Protein AF-A0A820HA96-F1 (afdb_monomer)

Secondary structure (DSSP, 8-state):
---TTEEEE-S-S--SHHHHHHHHHHHH---GGGEEEEEEEEEEETTEEEEEEEEEES-HHHHHHHHHHS-GGGB-SSS--S-TTTHHHHHHTTTEEEEEEETT--HHHHHHHH-TTTEEEEEETTTTGGG----EEEEEEEE-TT--HHHHHHHHHHTTPPPPSEEEEEE-TTSS-EEEEEEESSHHHHHHHHHHHHHHHSS-EEEEEEEETTEEEEEEEE-EEEE---TTHHHHHHHHTEEEEEEEESSHHHHHHT---S-TT---S------S-GGG-EEEE-EEEEES-GGG-TTHHHHHHHHHHHHT-EEEEEEETTTEEEEEEESS-HHHHHHHHHHHHHHTS-------SHHHHHHHHH-

Organism: NCBI:txid433720

Foldseek 3Di:
DDPQQKFKFFPDPDDDPVSVQVCLCVQQVDHPVQWPDKDWDWDDDPNDTTIIMMTGGPDPVSSVSRVLRHQPNGTDPPDNPDDPDDVVQVQQQLQKKKKWAFPVQDPVNVCVVLDVQWFSDKDFPVPVCPVPPPFFKKKKPFAALPDDPVNLQVLQVVVVADDFPDKDKAADPQNQGIMMITTHPDNVSSVRSLVSCCVPFQVDWDWTWDQDPVGIDIDIDGMDMDGPCPVVCVVCVLVSRIGIMITGTPDSVSSVVVDPDPPPPDPDDDDDDPPDDCPSMDMKGKRKDKDQACVVPPCLVVLLVVLCVVLVWDWDWDDDPPNMIMIMTMPDRSVSNSVSRVSSCVVRPPPPDPQPDPVSVVVVVVD

Radius of gyration: 30.95 Å; Cα contacts (8 Å, |Δi|>4): 574; chains: 1; bounding box: 70×62×84 Å

Mean predicted aligned error: 21.04 Å

pLDDT: mean 70.07, std 16.84, range [30.27, 94.5]

Nearest PDB structures (foldseek):
  3ab2-assembly1_D  TM=3.524E-01  e=2.738E-03  Corynebacterium glutamicum
  6z1p-assembly1_BQ  TM=2.225E-01  e=7.747E-03  Tetrahymena thermophila SB210
  2cpx-assembly1_A  TM=5.697E-01  e=1.326E+00  Homo sapiens
  3tyt-assembly1_A  TM=2.919E-01  e=1.755E-01  Mus musculus
  2wvd-assembly2_B  TM=3.926E-01  e=3.753E+00  Helicobacter pylori 26695

Structure (mmCIF, N/CA/C/O backbone):
data_AF-A0A820HA96-F1
#
_entry.id   AF-A0A820HA96-F1
#
loop_
_atom_site.group_PDB
_atom_site.id
_atom_site.type_symbol
_atom_site.label_atom_id
_atom_site.label_alt_id
_atom_site.label_comp_id
_atom_site.label_asym_id
_atom_site.label_entity_id
_atom_site.label_seq_id
_atom_site.pdbx_PDB_ins_code
_atom_site.Cartn_x
_atom_site.Cartn_y
_atom_site.Cartn_z
_atom_site.occupancy
_atom_site.B_iso_or_equiv
_atom_site.auth_seq_id
_atom_site.auth_comp_id
_atom_site.auth_asym_id
_atom_site.auth_atom_id
_atom_site.pdbx_PDB_model_num
ATOM 1 N N . MET A 1 1 ? 2.996 -15.130 39.642 1.00 30.27 1 MET A N 1
ATOM 2 C CA . MET A 1 1 ? 1.907 -14.212 40.040 1.00 30.27 1 MET A CA 1
ATOM 3 C C . MET A 1 1 ? 2.047 -12.918 39.239 1.00 30.27 1 MET A C 1
ATOM 5 O O . MET A 1 1 ? 3.104 -12.315 39.295 1.00 30.27 1 MET A O 1
ATOM 9 N N . SER A 1 2 ? 1.009 -12.590 38.458 1.00 38.41 2 SER A N 1
ATOM 10 C CA . SER A 1 2 ? 0.638 -11.295 37.841 1.00 38.41 2 SER A CA 1
ATOM 11 C C . SER A 1 2 ? 1.706 -10.401 37.165 1.00 38.41 2 SER A C 1
ATOM 13 O O . SER A 1 2 ? 2.030 -9.334 37.681 1.00 38.41 2 SER A O 1
ATOM 15 N N . ASP A 1 3 ? 2.120 -10.733 35.937 1.00 51.38 3 ASP A N 1
ATOM 16 C CA . ASP A 1 3 ? 2.646 -9.743 34.963 1.00 51.38 3 ASP A CA 1
ATOM 17 C C . ASP A 1 3 ? 1.516 -9.001 34.206 1.00 51.38 3 ASP A C 1
ATOM 19 O O . ASP A 1 3 ? 1.760 -8.232 33.279 1.00 51.38 3 ASP A O 1
ATOM 23 N N . THR A 1 4 ? 0.254 -9.223 34.583 1.00 61.91 4 THR A N 1
ATOM 24 C CA . THR A 1 4 ? -0.932 -8.797 33.823 1.00 61.91 4 THR A CA 1
ATOM 25 C C . THR A 1 4 ? -1.208 -7.291 33.854 1.00 61.91 4 THR A C 1
ATOM 27 O O . THR A 1 4 ? -1.897 -6.803 32.967 1.00 61.91 4 THR A O 1
ATOM 30 N N . LEU A 1 5 ? -0.646 -6.540 34.812 1.00 80.62 5 LEU A N 1
ATOM 31 C CA . LEU A 1 5 ? -0.864 -5.088 34.968 1.00 80.62 5 LEU A CA 1
ATOM 32 C C . LEU A 1 5 ? 0.377 -4.245 34.640 1.00 80.62 5 LEU A C 1
ATOM 34 O O . LEU A 1 5 ? 0.552 -3.149 35.178 1.00 80.62 5 LEU A O 1
ATOM 38 N N . LYS A 1 6 ? 1.276 -4.770 33.802 1.00 84.31 6 LYS A N 1
ATOM 39 C CA . LYS A 1 6 ? 2.519 -4.098 33.415 1.00 84.31 6 LYS A CA 1
ATOM 40 C C . LYS A 1 6 ? 2.403 -3.478 32.023 1.00 84.31 6 LYS A C 1
ATOM 42 O O . LYS A 1 6 ? 2.137 -4.169 31.041 1.00 84.31 6 LYS A O 1
ATOM 47 N N . LEU A 1 7 ? 2.671 -2.179 31.929 1.00 83.75 7 LEU A N 1
ATOM 48 C CA . LEU A 1 7 ? 2.732 -1.425 30.681 1.00 83.75 7 LEU A CA 1
ATOM 49 C C . LEU A 1 7 ? 4.176 -1.049 30.370 1.00 83.75 7 LEU A C 1
ATOM 51 O O . LEU A 1 7 ? 4.849 -0.415 31.180 1.00 83.75 7 LEU A O 1
ATOM 55 N N . HIS A 1 8 ? 4.641 -1.421 29.183 1.00 84.19 8 HIS A N 1
ATOM 56 C CA . HIS A 1 8 ? 5.941 -1.012 28.667 1.00 84.19 8 HIS A CA 1
ATOM 57 C C . HIS A 1 8 ? 5.776 0.154 27.695 1.00 84.19 8 HIS A C 1
ATOM 59 O O . HIS A 1 8 ? 4.995 0.071 26.746 1.00 84.19 8 HIS A O 1
ATOM 65 N N . LEU A 1 9 ? 6.533 1.218 27.943 1.00 83.00 9 LEU A N 1
ATOM 66 C CA . LEU A 1 9 ? 6.474 2.494 27.256 1.00 83.00 9 LEU A CA 1
ATOM 67 C C . LEU A 1 9 ? 7.726 2.753 26.419 1.00 83.00 9 LEU A C 1
ATOM 69 O O . LEU A 1 9 ? 8.840 2.523 26.886 1.00 83.00 9 LEU A O 1
ATOM 73 N N . GLN A 1 10 ? 7.551 3.297 25.219 1.00 81.38 10 GLN A N 1
ATOM 74 C CA . GLN A 1 10 ? 8.627 3.721 24.318 1.00 81.38 10 GLN A CA 1
ATOM 75 C C . GLN A 1 10 ? 8.39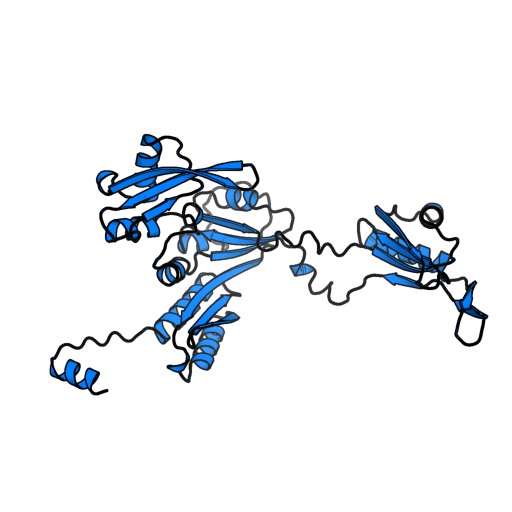6 5.136 23.786 1.00 81.38 10 GLN A C 1
ATOM 77 O O . GLN A 1 10 ? 7.287 5.665 23.857 1.00 81.38 10 GLN A O 1
ATOM 82 N N . ASN A 1 11 ? 9.446 5.745 23.227 1.00 73.69 11 ASN A N 1
ATOM 83 C CA . ASN A 1 11 ? 9.398 7.087 22.627 1.00 73.69 11 ASN A CA 1
ATOM 84 C C . ASN A 1 11 ? 8.804 8.153 23.565 1.00 73.69 11 ASN A C 1
ATOM 86 O O . ASN A 1 11 ? 8.157 9.090 23.110 1.00 73.69 11 ASN A O 1
ATOM 90 N N . ILE A 1 12 ? 8.950 7.980 24.879 1.00 78.44 12 ILE A N 1
ATOM 91 C CA . ILE A 1 12 ? 8.434 8.933 25.860 1.00 78.44 12 ILE A CA 1
ATOM 92 C C . ILE A 1 12 ? 9.289 10.209 25.825 1.00 78.44 12 ILE A C 1
ATOM 94 O O . ILE A 1 12 ? 10.516 10.107 25.798 1.00 78.44 12 ILE A O 1
ATOM 98 N N . PRO A 1 13 ? 8.681 11.410 25.836 1.00 70.50 13 PRO A N 1
ATOM 99 C CA . PRO A 1 13 ? 9.422 12.674 25.768 1.00 70.50 13 PRO A CA 1
ATOM 100 C C . PRO A 1 13 ? 10.134 13.020 27.087 1.00 70.50 13 PRO A C 1
ATOM 102 O O . PRO A 1 13 ? 10.840 14.020 27.175 1.00 70.50 13 PRO A O 1
ATOM 105 N N . CYS A 1 14 ? 9.951 12.197 28.120 1.00 77.56 14 CYS A N 1
ATOM 106 C CA . CYS A 1 14 ? 10.376 12.465 29.484 1.00 77.56 14 CYS A CA 1
ATOM 107 C C . CYS A 1 14 ? 11.664 11.713 29.817 1.00 77.56 14 CYS A C 1
ATOM 109 O O . CYS A 1 14 ? 11.758 10.498 29.626 1.00 77.56 14 CYS A O 1
ATOM 111 N N . GLN A 1 15 ? 12.641 12.423 30.384 1.00 73.94 15 GLN A N 1
ATOM 112 C CA . GLN A 1 15 ? 13.891 11.814 30.844 1.00 73.94 15 GLN A CA 1
ATOM 113 C C . GLN A 1 15 ? 13.980 11.684 32.366 1.00 73.94 15 GLN A C 1
ATOM 115 O O . GLN A 1 15 ? 14.773 10.867 32.851 1.00 73.94 15 GLN A O 1
ATOM 120 N N . THR A 1 16 ? 13.176 12.444 33.111 1.00 82.25 16 THR A N 1
ATOM 121 C CA . THR A 1 16 ? 13.143 12.407 34.575 1.00 82.25 16 THR A CA 1
ATOM 122 C C . THR A 1 16 ? 11.844 11.797 35.096 1.00 82.25 16 THR A C 1
ATOM 124 O O . THR A 1 16 ? 10.862 11.635 34.369 1.00 82.25 16 THR A O 1
ATOM 127 N N . MET A 1 17 ? 11.841 11.432 36.379 1.00 82.56 17 MET A N 1
ATOM 128 C CA . MET A 1 17 ? 10.662 10.856 37.025 1.00 82.56 17 MET A CA 1
ATOM 129 C C . MET A 1 17 ? 9.535 11.878 37.214 1.00 82.56 17 MET A C 1
ATOM 131 O O . MET A 1 17 ? 8.369 11.507 37.144 1.00 82.56 17 MET A O 1
ATOM 135 N N . ASN A 1 18 ? 9.868 13.151 37.444 1.00 83.44 18 ASN A N 1
ATOM 136 C CA . ASN A 1 18 ? 8.867 14.205 37.614 1.00 83.44 18 ASN A CA 1
ATOM 137 C C . ASN A 1 18 ? 8.166 14.503 36.285 1.00 83.44 18 ASN A C 1
ATOM 139 O O . ASN A 1 18 ? 6.942 14.494 36.235 1.00 83.44 18 ASN A O 1
ATOM 143 N N . ASP A 1 19 ? 8.919 14.588 35.188 1.00 83.25 19 ASP A N 1
ATOM 144 C CA . ASP A 1 19 ? 8.328 14.766 33.856 1.00 83.25 19 ASP A CA 1
ATOM 145 C C . ASP A 1 19 ? 7.451 13.567 33.463 1.00 83.25 19 ASP A C 1
ATOM 147 O O . ASP A 1 19 ? 6.432 13.718 32.793 1.00 83.25 19 ASP A O 1
ATOM 151 N N . LEU A 1 20 ? 7.831 12.350 33.878 1.00 84.69 20 LEU A N 1
ATOM 152 C CA . LEU A 1 20 ? 7.026 11.152 33.640 1.00 84.69 20 LEU A CA 1
ATOM 153 C C . LEU A 1 20 ? 5.702 11.194 34.419 1.00 84.69 20 LEU A C 1
ATOM 155 O O . LEU A 1 20 ? 4.687 10.766 33.878 1.00 84.69 20 LEU A O 1
ATOM 159 N N . LYS A 1 21 ? 5.688 11.725 35.649 1.00 87.00 21 LYS A N 1
ATOM 160 C CA . LYS A 1 21 ? 4.459 11.911 36.443 1.00 87.00 21 LYS A CA 1
ATOM 161 C C . LYS A 1 21 ? 3.467 12.814 35.732 1.00 87.00 21 LYS A C 1
ATOM 163 O O . LYS A 1 21 ? 2.325 12.412 35.507 1.00 87.00 21 LYS A O 1
ATOM 168 N N . ASP A 1 22 ? 3.930 13.997 35.351 1.00 82.25 22 ASP A N 1
ATOM 169 C CA . ASP A 1 22 ? 3.092 15.008 34.711 1.00 82.25 22 ASP A CA 1
ATOM 170 C C . ASP A 1 22 ? 2.594 14.513 33.354 1.00 82.25 22 ASP A C 1
ATOM 172 O O . ASP A 1 22 ? 1.423 14.675 33.006 1.00 82.25 22 ASP A O 1
ATOM 176 N N . TRP A 1 23 ? 3.457 13.817 32.614 1.00 85.00 23 TRP A N 1
ATOM 177 C CA . TRP A 1 23 ? 3.099 13.222 31.335 1.00 85.00 23 TRP A CA 1
ATOM 178 C C . TRP A 1 23 ? 2.086 12.081 31.463 1.00 85.00 23 TRP A C 1
ATOM 180 O O . TRP A 1 23 ? 1.146 12.033 30.674 1.00 85.00 23 TRP A O 1
ATOM 190 N N . ILE A 1 24 ? 2.212 11.188 32.454 1.00 85.50 24 ILE A N 1
ATOM 191 C CA . ILE A 1 24 ? 1.205 10.140 32.703 1.00 85.50 24 ILE A CA 1
ATOM 192 C C . ILE A 1 24 ? -0.138 10.765 33.058 1.00 85.50 24 ILE A C 1
ATOM 194 O O . ILE A 1 24 ? -1.158 10.362 32.499 1.00 85.50 24 ILE A O 1
ATOM 198 N N . ASN A 1 25 ? -0.149 11.759 33.948 1.00 83.50 25 ASN A N 1
ATOM 199 C CA . ASN A 1 25 ? -1.385 12.437 34.319 1.00 83.50 25 ASN A CA 1
ATOM 200 C C . ASN A 1 25 ? -2.033 13.074 33.077 1.00 83.50 25 ASN A C 1
ATOM 202 O O . ASN A 1 25 ? -3.189 12.795 32.767 1.00 83.50 25 ASN A O 1
ATOM 206 N N . LYS A 1 26 ? -1.251 13.805 32.276 1.00 79.94 26 LYS A N 1
ATOM 207 C CA . LYS A 1 26 ? -1.740 14.473 31.064 1.00 79.94 26 LYS A CA 1
ATOM 208 C C . LYS A 1 26 ? -2.212 13.505 29.971 1.00 79.94 26 LYS A C 1
ATOM 210 O O . LYS A 1 26 ? -3.248 13.745 29.361 1.00 79.94 26 LYS A O 1
ATOM 215 N N . MET A 1 27 ? -1.463 12.434 29.704 1.00 73.75 27 MET A N 1
ATOM 216 C CA . MET A 1 27 ? -1.717 11.540 28.563 1.00 73.75 27 MET A CA 1
ATOM 217 C C . MET A 1 27 ? -2.650 10.374 28.893 1.00 73.75 27 MET A C 1
ATOM 219 O O . MET A 1 27 ? -3.367 9.895 28.020 1.00 73.75 27 MET A O 1
ATOM 223 N N . MET A 1 28 ? -2.638 9.892 30.136 1.00 77.81 28 MET A N 1
ATOM 224 C CA . MET A 1 28 ? -3.434 8.738 30.570 1.00 77.81 28 MET A CA 1
ATOM 225 C C . MET A 1 28 ? -4.581 9.144 31.504 1.00 77.81 28 MET A C 1
ATOM 227 O O . MET A 1 28 ? -5.507 8.359 31.705 1.00 77.81 28 MET A O 1
ATOM 231 N N . GLY A 1 29 ? -4.565 10.354 32.074 1.00 77.44 29 GLY A N 1
ATOM 232 C CA . GLY A 1 29 ? -5.526 10.758 33.105 1.00 77.44 29 GLY A CA 1
ATOM 233 C C . GLY A 1 29 ? -5.437 9.875 34.349 1.00 77.44 29 GLY A C 1
ATOM 234 O O . GLY A 1 29 ? -6.469 9.534 34.920 1.00 77.44 29 GLY A O 1
ATOM 235 N N . VAL A 1 30 ? -4.223 9.432 34.692 1.00 84.50 30 VAL A N 1
ATOM 236 C CA . VAL A 1 30 ? -3.947 8.547 35.828 1.00 84.50 30 VAL A CA 1
ATOM 237 C C . VAL A 1 30 ? -3.125 9.297 36.862 1.00 84.50 30 VAL A C 1
ATOM 239 O O . VAL A 1 30 ? -2.078 9.865 36.547 1.00 84.50 30 VAL A O 1
ATOM 242 N N . GLU A 1 31 ? -3.586 9.272 38.107 1.00 86.44 31 GLU A N 1
ATOM 243 C CA . GLU A 1 31 ? -2.837 9.804 39.238 1.00 86.44 31 GLU A CA 1
ATOM 244 C C . GLU A 1 31 ? -1.657 8.891 39.599 1.00 86.44 31 GLU A C 1
ATOM 246 O O . GLU A 1 31 ? -1.727 7.664 39.517 1.00 86.44 31 GLU A O 1
ATOM 251 N N . TRP A 1 32 ? -0.539 9.479 40.032 1.00 87.12 32 TRP A N 1
ATOM 252 C CA . TRP A 1 32 ? 0.680 8.708 40.306 1.00 87.12 32 TRP A CA 1
ATOM 253 C C . TRP A 1 32 ? 0.530 7.698 41.455 1.00 87.12 32 TRP A C 1
ATOM 255 O O . TRP A 1 32 ? 1.232 6.689 41.498 1.00 87.12 32 TRP A O 1
ATOM 265 N N . ASN A 1 33 ? -0.390 7.955 42.385 1.00 89.50 33 ASN A N 1
ATOM 266 C CA . ASN A 1 33 ? -0.730 7.048 43.483 1.00 89.50 33 ASN A CA 1
ATOM 267 C C . ASN A 1 33 ? -1.288 5.694 42.994 1.00 89.50 33 ASN A C 1
ATOM 269 O O . ASN A 1 33 ? -1.179 4.717 43.735 1.00 89.50 33 ASN A O 1
ATOM 273 N N . GLU A 1 34 ? -1.811 5.599 41.769 1.00 88.75 34 GLU A N 1
ATOM 274 C CA . GLU A 1 34 ? -2.322 4.363 41.160 1.00 88.75 34 GLU A CA 1
ATOM 275 C C . GLU A 1 34 ? -1.214 3.472 40.570 1.00 88.75 34 GLU A C 1
ATOM 277 O O .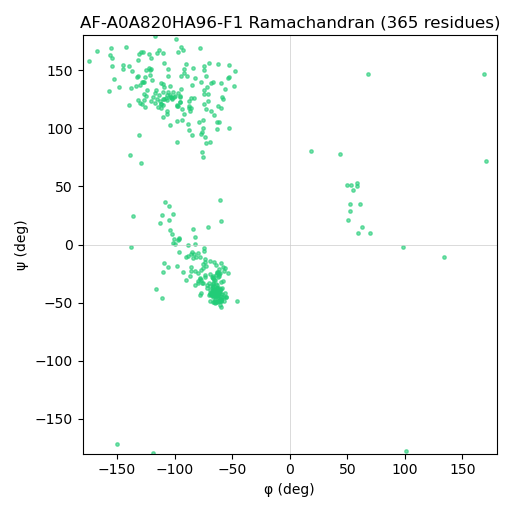 GLU A 1 34 ? -1.436 2.302 40.233 1.00 88.75 34 GLU A O 1
ATOM 282 N N . ILE A 1 35 ? 0.011 3.995 40.475 1.00 89.44 35 ILE A N 1
ATOM 283 C CA . ILE A 1 35 ? 1.181 3.255 40.006 1.00 89.44 35 ILE A CA 1
ATOM 284 C C . ILE A 1 35 ? 1.825 2.531 41.196 1.00 89.44 35 ILE A C 1
ATOM 286 O O . ILE A 1 35 ? 2.262 3.135 42.174 1.00 89.44 35 ILE A O 1
ATOM 290 N N . LYS A 1 36 ? 1.881 1.199 41.121 1.00 90.06 36 LYS A N 1
ATOM 291 C CA . LYS A 1 36 ? 2.500 0.319 42.121 1.00 90.06 36 LYS A CA 1
ATOM 292 C C . LYS A 1 36 ? 4.024 0.320 42.020 1.00 90.06 36 LYS A C 1
ATOM 294 O O . LYS A 1 36 ? 4.701 0.299 43.041 1.00 90.06 36 LYS A O 1
ATOM 299 N N . ALA A 1 37 ? 4.555 0.284 40.801 1.00 87.19 37 ALA A N 1
ATOM 300 C CA . ALA A 1 37 ? 5.991 0.288 40.541 1.00 87.19 37 ALA A CA 1
ATOM 301 C C . ALA A 1 37 ? 6.286 0.859 39.153 1.00 87.19 37 ALA A C 1
ATOM 303 O O . ALA A 1 37 ? 5.451 0.789 38.253 1.00 87.19 37 ALA A O 1
ATOM 304 N N . HIS A 1 38 ? 7.479 1.418 38.976 1.00 88.62 38 HIS A N 1
ATOM 305 C CA . HIS A 1 38 ? 7.890 2.054 37.730 1.00 88.62 38 HIS A CA 1
ATOM 306 C C . HIS A 1 38 ? 9.412 2.030 37.575 1.00 88.62 38 HIS A C 1
ATOM 308 O O . HIS A 1 38 ? 10.149 1.937 38.557 1.00 88.62 38 HIS A O 1
ATOM 314 N N . GLY A 1 39 ? 9.902 2.197 36.350 1.00 86.19 39 GLY A N 1
ATOM 315 C CA . GLY A 1 39 ? 11.331 2.374 36.109 1.00 86.19 39 GLY A CA 1
ATOM 316 C C . GLY A 1 39 ? 11.657 2.688 34.659 1.00 86.19 39 GLY A C 1
ATOM 317 O O . GLY A 1 39 ? 10.884 2.374 33.758 1.00 86.19 39 GLY A O 1
ATOM 318 N N . PHE A 1 40 ? 12.817 3.303 34.440 1.00 88.31 40 PHE A N 1
ATOM 319 C CA . PHE A 1 40 ? 13.376 3.492 33.105 1.00 88.31 40 PHE A CA 1
ATOM 320 C C . PHE A 1 40 ? 14.292 2.324 32.745 1.00 88.31 40 PHE A C 1
ATOM 322 O O . PHE A 1 40 ? 14.957 1.758 33.611 1.00 88.31 40 PHE A O 1
ATOM 329 N N . TYR A 1 41 ? 14.341 1.983 31.463 1.00 84.50 41 TYR A N 1
ATOM 330 C CA . TYR A 1 41 ? 15.282 1.011 30.920 1.00 84.50 41 TYR A CA 1
ATOM 331 C C . TYR A 1 41 ? 15.709 1.424 29.514 1.00 84.50 41 TYR A C 1
ATOM 333 O O . TYR A 1 41 ? 14.956 2.074 28.793 1.00 84.50 41 TYR A O 1
ATOM 341 N N . THR A 1 42 ? 16.916 1.044 29.117 1.00 81.31 42 THR A N 1
ATOM 342 C CA . THR A 1 42 ? 17.464 1.380 27.800 1.00 81.31 42 THR A CA 1
ATOM 343 C C . THR A 1 42 ? 17.415 0.158 26.895 1.00 81.31 42 THR A C 1
ATOM 345 O O . THR A 1 42 ? 17.751 -0.946 27.320 1.00 81.31 42 THR A O 1
ATOM 348 N N . VAL A 1 43 ? 17.004 0.350 25.644 1.00 72.94 43 VAL A N 1
ATOM 349 C CA . VAL A 1 43 ? 17.039 -0.683 24.602 1.00 72.94 43 VAL A CA 1
ATOM 350 C C . VAL A 1 43 ? 17.986 -0.224 23.498 1.00 72.94 43 VAL A C 1
ATOM 352 O O . VAL A 1 43 ? 17.875 0.906 23.021 1.00 72.94 43 VAL A O 1
ATOM 3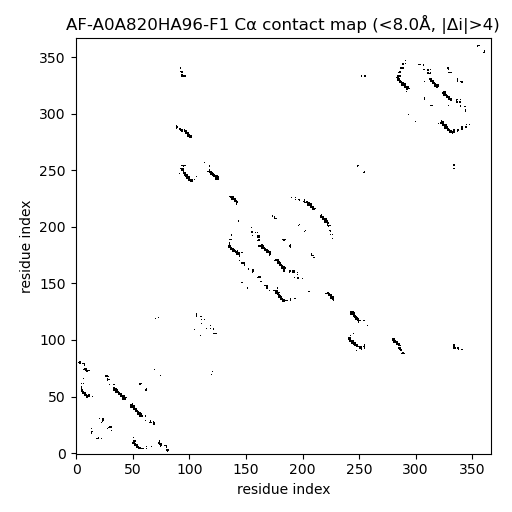55 N N . LYS A 1 44 ? 18.915 -1.095 23.088 1.00 65.94 44 LYS A N 1
ATOM 356 C CA . LYS A 1 44 ? 19.773 -0.873 21.917 1.00 65.94 44 LYS A CA 1
ATOM 357 C C . LYS A 1 44 ? 19.063 -1.384 20.669 1.00 65.94 44 LYS A C 1
ATOM 359 O O . LYS A 1 44 ? 18.785 -2.576 20.575 1.00 65.94 44 LYS A O 1
ATOM 364 N N . VAL A 1 45 ? 18.780 -0.485 19.730 1.00 57.78 45 VAL 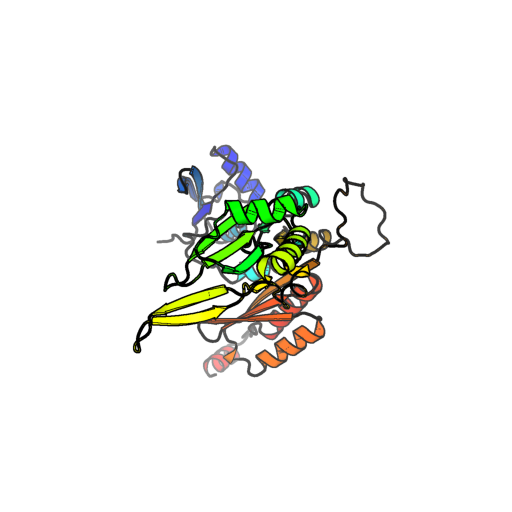A N 1
ATOM 365 C CA . VAL A 1 45 ? 18.235 -0.817 18.405 1.00 57.78 45 VAL A CA 1
ATOM 366 C C . VAL A 1 45 ? 19.096 -0.099 17.370 1.00 57.78 45 VAL A C 1
ATOM 368 O O . VAL A 1 45 ? 19.245 1.119 17.449 1.00 57.78 45 VAL A O 1
ATOM 371 N N . ASP A 1 46 ? 19.701 -0.843 16.443 1.00 47.66 46 ASP A N 1
ATOM 372 C CA . ASP A 1 46 ? 20.512 -0.307 15.337 1.00 47.66 46 ASP A CA 1
ATOM 373 C C . ASP A 1 46 ? 21.574 0.722 15.779 1.00 47.66 46 ASP A C 1
ATOM 375 O O . ASP A 1 46 ? 21.636 1.839 15.273 1.00 47.66 46 ASP A O 1
ATOM 379 N N . ASN A 1 47 ? 22.389 0.371 16.783 1.00 50.66 47 ASN A N 1
ATOM 380 C CA . ASN A 1 47 ? 23.409 1.240 17.401 1.00 50.66 47 ASN A CA 1
ATOM 381 C C . ASN A 1 47 ? 22.893 2.546 18.040 1.00 50.66 47 ASN A C 1
ATOM 383 O O . ASN A 1 47 ? 23.698 3.363 18.485 1.00 50.66 47 ASN A O 1
ATOM 387 N N . THR A 1 48 ? 21.576 2.722 18.173 1.00 53.03 48 THR A N 1
ATOM 388 C CA . THR A 1 48 ? 20.973 3.828 18.927 1.00 53.03 48 THR A CA 1
ATOM 389 C C . THR A 1 48 ? 20.415 3.340 20.263 1.00 53.03 48 THR A C 1
ATOM 391 O O . THR A 1 48 ? 19.702 2.336 20.341 1.00 53.03 48 THR A O 1
ATOM 394 N N . GLU A 1 49 ? 20.760 4.044 21.341 1.00 68.69 49 GLU A N 1
ATOM 395 C CA . GLU A 1 49 ? 20.225 3.791 22.679 1.00 68.69 49 GLU A CA 1
ATOM 396 C C . GLU A 1 49 ? 18.912 4.556 22.860 1.00 68.69 49 GLU A C 1
ATOM 398 O O . GLU A 1 49 ? 18.885 5.786 22.852 1.00 68.69 49 GLU A O 1
ATOM 403 N N . LYS A 1 50 ? 17.804 3.825 23.020 1.00 71.25 50 LYS A N 1
ATOM 404 C CA . LYS A 1 50 ? 16.483 4.412 23.274 1.00 71.25 50 LYS A CA 1
ATOM 405 C C . LYS A 1 50 ? 16.070 4.177 24.718 1.00 71.25 50 LYS A C 1
ATOM 407 O O . LYS A 1 50 ? 16.055 3.039 25.192 1.00 71.25 50 LYS A O 1
ATOM 412 N N . LYS A 1 51 ? 15.721 5.260 25.411 1.00 79.31 51 LYS A N 1
ATOM 413 C CA . LYS A 1 51 ? 15.242 5.236 26.795 1.00 79.31 51 LYS A CA 1
ATOM 414 C C . LYS A 1 51 ? 13.732 4.990 26.816 1.00 79.31 51 LYS A C 1
ATOM 416 O O . LYS A 1 51 ? 12.950 5.785 26.306 1.00 79.31 51 LYS A O 1
ATOM 421 N N . ASN A 1 52 ? 13.351 3.879 27.421 1.00 86.88 52 ASN A N 1
ATOM 422 C CA . ASN A 1 52 ? 11.986 3.406 27.592 1.00 86.88 52 ASN A CA 1
ATOM 423 C C . ASN A 1 52 ? 11.617 3.425 29.083 1.00 86.88 52 ASN A C 1
ATOM 425 O O . ASN A 1 52 ? 12.486 3.565 29.947 1.00 86.88 52 ASN A O 1
ATOM 429 N N . ALA A 1 53 ? 10.333 3.271 29.402 1.00 87.38 53 ALA A N 1
ATOM 430 C CA . ALA A 1 53 ? 9.870 3.140 30.784 1.00 87.38 53 ALA A CA 1
ATOM 431 C C . ALA A 1 53 ? 8.906 1.970 30.941 1.00 87.38 53 ALA A C 1
ATOM 433 O O . ALA A 1 53 ? 8.304 1.515 29.976 1.00 87.38 53 ALA A O 1
ATOM 434 N N . TYR A 1 54 ? 8.748 1.468 32.156 1.00 88.56 54 TYR A N 1
ATOM 435 C CA . TYR A 1 54 ? 7.672 0.548 32.495 1.00 88.56 54 TYR A CA 1
ATOM 436 C C . TYR A 1 54 ? 6.871 1.086 33.676 1.00 88.56 54 TYR A C 1
ATOM 438 O O . TYR A 1 54 ? 7.414 1.772 34.544 1.00 88.56 54 TYR A O 1
ATOM 446 N N . LEU A 1 55 ? 5.589 0.735 33.702 1.00 89.44 55 LEU A N 1
ATOM 447 C CA . LEU A 1 55 ? 4.638 1.052 34.762 1.00 89.44 55 LEU A CA 1
ATOM 448 C C . LEU A 1 55 ? 3.916 -0.228 35.173 1.00 89.44 55 LEU A C 1
ATOM 450 O O . LEU A 1 55 ? 3.519 -1.016 34.319 1.00 89.44 55 LEU A O 1
ATOM 454 N N . ILE A 1 56 ? 3.740 -0.435 36.470 1.00 89.12 56 ILE A N 1
ATOM 455 C CA . ILE A 1 56 ? 2.932 -1.511 37.040 1.00 89.12 56 ILE A CA 1
ATOM 456 C C . ILE A 1 56 ? 1.803 -0.845 37.808 1.00 89.12 56 ILE A C 1
ATOM 458 O O . ILE A 1 56 ? 2.064 -0.063 38.720 1.00 89.12 56 ILE A O 1
ATOM 462 N N . PHE A 1 57 ? 0.564 -1.148 37.445 1.00 86.19 57 PHE A N 1
ATOM 463 C CA . PHE A 1 57 ? -0.620 -0.512 38.017 1.00 86.19 57 PHE A CA 1
ATOM 464 C C . PHE A 1 57 ? -1.135 -1.304 39.222 1.00 86.19 57 PHE A C 1
ATOM 466 O O . PHE A 1 57 ? -0.947 -2.520 39.310 1.00 86.19 57 PHE A O 1
ATOM 473 N N . LYS A 1 58 ? -1.767 -0.607 40.172 1.00 86.62 58 LYS A N 1
ATOM 474 C CA . LYS A 1 58 ? -2.407 -1.235 41.339 1.00 86.62 58 LYS A CA 1
ATOM 475 C C . LYS A 1 58 ? -3.731 -1.911 40.985 1.00 86.62 58 LYS A C 1
ATOM 477 O O . LYS A 1 58 ? -4.059 -2.929 41.586 1.00 86.62 58 LYS A O 1
ATOM 482 N N . ASN A 1 59 ? -4.459 -1.343 40.025 1.00 82.06 59 ASN A N 1
ATOM 483 C CA . ASN A 1 59 ? -5.805 -1.751 39.639 1.00 82.06 59 ASN A CA 1
ATOM 484 C C . ASN A 1 59 ? -5.883 -2.024 38.123 1.00 82.06 59 ASN A C 1
ATOM 486 O O . ASN A 1 59 ? -5.306 -1.291 37.316 1.00 82.06 59 ASN A O 1
ATOM 490 N N . GLU A 1 60 ? -6.608 -3.076 37.749 1.00 77.25 60 GLU A N 1
ATOM 491 C CA . GLU A 1 60 ? -6.899 -3.448 36.364 1.00 77.25 60 GLU A CA 1
ATOM 492 C C . GLU A 1 60 ? -7.734 -2.395 35.626 1.00 77.25 60 GLU A C 1
ATOM 494 O O . GLU A 1 60 ? -7.453 -2.104 34.465 1.00 77.25 60 GLU A O 1
ATOM 499 N N . ASP A 1 61 ? -8.692 -1.751 36.292 1.00 72.50 61 ASP A N 1
ATOM 500 C CA . ASP A 1 61 ? -9.522 -0.711 35.673 1.00 72.50 61 ASP A CA 1
ATOM 501 C C . ASP A 1 61 ? -8.695 0.524 35.301 1.00 72.50 61 ASP A C 1
ATOM 503 O O . ASP A 1 61 ? -8.847 1.089 34.215 1.00 72.50 61 ASP A O 1
ATOM 507 N N . VAL A 1 62 ? -7.755 0.906 36.172 1.00 78.44 62 VAL A N 1
ATOM 508 C CA . VAL A 1 62 ? -6.836 2.022 35.917 1.00 78.44 62 VAL A CA 1
ATOM 509 C C . VAL A 1 62 ? -5.859 1.664 34.804 1.00 78.44 62 VAL A C 1
ATOM 511 O O . VAL A 1 62 ? -5.626 2.480 33.915 1.00 78.44 62 VAL A O 1
ATOM 514 N N . PHE A 1 63 ? -5.344 0.431 34.803 1.00 79.81 63 PHE A N 1
ATOM 515 C CA . PHE A 1 63 ? -4.519 -0.083 33.711 1.00 79.81 63 PHE A CA 1
ATOM 516 C C . PHE A 1 63 ? -5.257 -0.012 32.367 1.00 79.81 63 PHE A C 1
ATOM 518 O O . PHE A 1 63 ? -4.717 0.544 31.413 1.00 79.81 63 PHE A O 1
ATOM 525 N N . ARG A 1 64 ? -6.508 -0.492 32.300 1.00 69.50 64 ARG A N 1
ATOM 526 C CA . ARG A 1 64 ? -7.332 -0.445 31.079 1.00 69.50 64 ARG A CA 1
ATOM 527 C C . ARG A 1 64 ? -7.614 0.987 30.629 1.00 69.50 64 ARG A C 1
ATOM 529 O O . ARG A 1 64 ? -7.468 1.299 29.449 1.00 69.50 64 ARG A O 1
ATOM 536 N N . CYS A 1 65 ? -7.972 1.872 31.559 1.00 73.00 65 CYS A N 1
ATOM 537 C CA . CYS A 1 65 ? -8.188 3.291 31.272 1.00 73.00 65 CYS A CA 1
ATOM 538 C C . CYS A 1 65 ? -6.922 3.947 30.695 1.00 73.00 65 CYS A C 1
ATOM 540 O O . CYS A 1 65 ? -6.989 4.634 29.673 1.00 73.00 65 CYS A O 1
ATOM 542 N N . ALA A 1 66 ? -5.762 3.665 31.298 1.00 73.38 66 ALA A N 1
ATOM 543 C CA . ALA A 1 66 ? -4.471 4.164 30.846 1.00 73.38 66 ALA A CA 1
ATOM 544 C C . ALA A 1 66 ? -4.139 3.679 29.432 1.00 73.38 66 ALA A C 1
ATOM 546 O O . ALA A 1 66 ? -3.799 4.484 28.568 1.00 73.38 66 ALA A O 1
ATOM 547 N N . THR A 1 67 ? -4.279 2.374 29.171 1.00 71.06 67 THR A N 1
ATOM 548 C CA . THR A 1 67 ? -3.972 1.788 27.859 1.00 71.06 67 THR A CA 1
ATOM 549 C C . THR A 1 67 ? -4.911 2.258 26.755 1.00 71.06 67 THR A C 1
ATOM 551 O O . THR A 1 67 ? -4.483 2.321 25.608 1.00 71.06 67 THR A O 1
ATOM 554 N N . ASN A 1 68 ? -6.156 2.611 27.086 1.00 60.50 68 ASN A N 1
ATOM 555 C CA . ASN A 1 68 ? -7.138 3.085 26.107 1.00 60.50 68 ASN A CA 1
ATOM 556 C C . ASN A 1 68 ? -6.900 4.541 25.686 1.00 60.50 68 ASN A C 1
ATOM 558 O O . ASN A 1 68 ? -7.209 4.917 24.558 1.00 60.50 68 ASN A O 1
ATOM 562 N N . LYS A 1 69 ? -6.358 5.369 26.583 1.00 66.75 69 LYS A N 1
ATOM 563 C CA . LYS A 1 69 ? -6.033 6.775 26.291 1.00 66.75 69 LYS A CA 1
ATOM 564 C C . LYS A 1 69 ? -4.650 6.940 25.672 1.00 66.75 69 LYS A C 1
ATOM 566 O O . LYS A 1 69 ? -4.412 7.891 24.932 1.00 66.75 69 LYS A O 1
ATOM 571 N N . LEU A 1 70 ? -3.737 6.018 25.970 1.00 64.75 70 LEU A N 1
ATOM 572 C CA . LEU A 1 70 ? -2.356 6.136 25.548 1.00 64.75 70 LEU A CA 1
ATOM 573 C C . LEU A 1 70 ? -2.179 5.838 24.047 1.00 64.75 70 LEU A C 1
ATOM 575 O O . LEU A 1 70 ? -2.569 4.765 23.579 1.00 64.75 70 LEU A O 1
ATOM 579 N N . PRO A 1 71 ? -1.500 6.717 23.287 1.00 58.34 71 PRO A N 1
ATOM 580 C CA . PRO A 1 71 ? -1.164 6.443 21.899 1.00 58.34 71 PRO A CA 1
ATOM 581 C C . PRO A 1 71 ? -0.361 5.146 21.727 1.00 58.34 71 PRO A C 1
ATOM 583 O O . PRO A 1 71 ? 0.647 4.916 22.398 1.00 58.34 71 PRO A O 1
ATOM 586 N N . SER A 1 72 ? -0.751 4.316 20.756 1.00 56.72 72 SER A N 1
ATOM 587 C CA . SER A 1 72 ? -0.142 2.993 20.539 1.00 56.72 72 SER A CA 1
ATOM 588 C C . SER A 1 72 ? 1.359 3.025 20.215 1.00 56.72 72 SER A C 1
ATOM 590 O O . SER A 1 72 ? 2.059 2.053 20.486 1.00 56.72 72 SER A O 1
ATOM 592 N N . TYR A 1 73 ? 1.889 4.132 19.679 1.00 59.53 73 TYR A N 1
ATOM 593 C CA . TYR A 1 73 ? 3.324 4.280 19.404 1.00 59.53 73 TYR A CA 1
ATOM 594 C C . TYR A 1 73 ? 4.166 4.492 20.668 1.00 59.53 73 TYR A C 1
ATOM 596 O O . TYR A 1 73 ? 5.381 4.296 20.603 1.00 59.53 73 TYR A O 1
ATOM 604 N N . HIS A 1 74 ? 3.538 4.831 21.798 1.00 71.81 74 HIS A N 1
ATOM 605 C CA . HIS A 1 74 ? 4.174 4.818 23.108 1.00 71.81 74 HIS A CA 1
ATOM 606 C C . HIS A 1 74 ? 4.139 3.443 23.766 1.00 71.81 74 HIS A C 1
ATOM 608 O O . HIS A 1 74 ? 4.766 3.290 24.799 1.00 71.81 74 HIS A O 1
ATOM 614 N N . ILE A 1 75 ? 3.465 2.436 23.202 1.00 75.12 75 ILE A N 1
ATOM 615 C CA . ILE A 1 75 ? 3.351 1.100 23.801 1.00 75.12 75 ILE A CA 1
ATOM 616 C C . ILE A 1 75 ? 4.334 0.145 23.121 1.00 75.12 75 ILE A C 1
ATOM 618 O O . ILE A 1 75 ? 4.332 -0.011 21.899 1.00 75.12 75 ILE A O 1
ATOM 622 N N . VAL A 1 76 ? 5.162 -0.541 23.909 1.00 67.81 76 VAL A N 1
ATOM 623 C CA . VAL A 1 76 ? 6.076 -1.562 23.382 1.00 67.81 76 VAL A CA 1
ATOM 624 C C . VAL A 1 76 ? 5.281 -2.808 22.993 1.00 67.81 76 VAL A C 1
ATOM 626 O O . VAL A 1 76 ? 4.673 -3.492 23.818 1.00 67.81 76 VAL A O 1
ATOM 629 N N . VAL A 1 77 ? 5.305 -3.123 21.697 1.00 54.94 77 VAL A N 1
ATOM 630 C CA . VAL A 1 77 ? 4.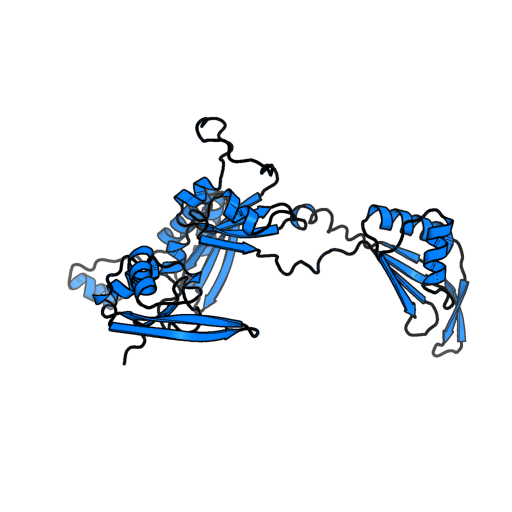535 -4.222 21.099 1.00 54.94 77 VAL A CA 1
ATOM 631 C C . VAL A 1 77 ? 5.134 -5.600 21.453 1.00 54.94 77 VAL A C 1
ATOM 633 O O . VAL A 1 77 ? 4.462 -6.618 21.341 1.00 54.94 77 VAL A O 1
ATOM 636 N N . GLN A 1 78 ? 6.340 -5.694 21.998 1.00 45.91 78 GLN A N 1
ATOM 637 C CA . GLN A 1 78 ? 6.901 -6.966 22.465 1.00 45.91 78 GLN A CA 1
ATOM 638 C C . GLN A 1 78 ? 6.845 -7.038 23.998 1.00 45.91 78 GLN A C 1
ATOM 640 O O . GLN A 1 78 ? 7.636 -6.387 24.668 1.00 45.91 78 GLN A O 1
ATOM 645 N N . GLY A 1 79 ? 5.891 -7.797 24.557 1.00 39.16 79 GLY A N 1
ATOM 646 C CA . GLY A 1 79 ? 5.928 -8.186 25.978 1.00 39.16 79 GLY A CA 1
ATOM 647 C C . GLY A 1 79 ? 4.645 -8.048 26.805 1.00 39.16 79 GLY A C 1
ATOM 648 O O . GLY A 1 79 ? 4.610 -8.584 27.907 1.00 39.16 79 GLY A O 1
ATOM 649 N N . SER A 1 80 ? 3.575 -7.399 26.328 1.00 36.91 80 SER A N 1
ATOM 650 C CA . SER A 1 80 ? 2.303 -7.380 27.074 1.00 36.91 80 SER A CA 1
ATOM 651 C C . SER A 1 80 ? 1.452 -8.622 26.771 1.00 36.91 80 SER A C 1
ATOM 653 O O . SER A 1 80 ? 0.700 -8.679 25.797 1.00 36.91 80 SER A O 1
ATOM 655 N N . ASN A 1 81 ? 1.599 -9.643 27.617 1.00 35.03 81 ASN A N 1
ATOM 656 C CA . ASN A 1 81 ? 0.791 -10.863 27.619 1.00 35.03 81 ASN A CA 1
ATOM 657 C C . ASN A 1 81 ? -0.608 -10.597 28.217 1.00 35.03 81 ASN A C 1
ATOM 659 O O . ASN A 1 81 ? -0.831 -10.960 29.363 1.00 35.03 81 ASN A O 1
ATOM 663 N N . PHE A 1 82 ? -1.518 -9.947 27.477 1.00 32.91 82 PHE A N 1
ATOM 664 C CA . PHE A 1 82 ? -2.971 -10.247 27.383 1.00 32.91 82 PHE A CA 1
ATOM 665 C C . PHE A 1 82 ? -3.751 -9.129 26.653 1.00 32.91 82 PHE A C 1
ATOM 667 O O . PHE A 1 82 ? -3.424 -7.952 26.765 1.00 32.91 82 PHE A O 1
ATOM 674 N N . GLY A 1 83 ? -4.808 -9.510 25.916 1.00 35.69 83 GLY A N 1
ATOM 675 C CA . GLY A 1 83 ? -5.914 -8.622 25.494 1.00 35.69 83 GLY A CA 1
ATOM 676 C C . GLY A 1 83 ? -5.887 -8.030 24.074 1.00 35.69 83 GLY A C 1
ATOM 677 O O . GLY A 1 83 ? -6.819 -7.343 23.669 1.00 35.69 83 GLY A O 1
ATOM 678 N N . ARG A 1 84 ? -4.853 -8.306 23.279 1.00 36.53 84 ARG A N 1
ATOM 679 C CA . ARG A 1 84 ? -4.478 -7.503 22.099 1.00 36.53 84 ARG A CA 1
ATOM 680 C C . ARG A 1 84 ? -5.346 -7.509 20.830 1.00 36.53 84 ARG A C 1
ATOM 682 O O . ARG A 1 84 ? -4.848 -7.056 19.804 1.00 36.53 84 ARG A O 1
ATOM 689 N N . TYR A 1 85 ? -6.590 -7.981 20.836 1.00 40.72 85 TYR A N 1
ATOM 690 C CA . TYR A 1 85 ? -7.310 -8.134 19.558 1.00 40.72 85 TYR A CA 1
ATOM 691 C C . TYR A 1 85 ? -8.781 -7.719 19.490 1.00 40.72 85 TYR A C 1
ATOM 693 O O . TYR A 1 85 ? -9.334 -7.792 18.399 1.00 40.72 85 TYR A O 1
ATOM 701 N N . ARG A 1 86 ? -9.427 -7.270 20.576 1.00 35.16 86 ARG A N 1
ATOM 702 C CA . ARG A 1 86 ? -10.859 -6.894 20.518 1.00 35.16 86 ARG A CA 1
ATOM 703 C C . ARG A 1 86 ? -11.139 -5.400 20.661 1.00 35.16 86 ARG A C 1
ATOM 705 O O . ARG A 1 86 ? -11.890 -4.869 19.849 1.00 35.16 86 ARG A O 1
ATOM 712 N N . ASP A 1 87 ? -10.519 -4.722 21.623 1.00 36.97 87 ASP A N 1
ATOM 713 C CA . ASP A 1 87 ? -10.842 -3.309 21.885 1.00 36.97 87 ASP A CA 1
ATOM 714 C C . ASP A 1 87 ? -10.159 -2.360 20.883 1.00 36.97 87 ASP A C 1
ATOM 716 O O . ASP A 1 87 ? -10.777 -1.410 20.413 1.00 36.97 87 ASP A O 1
ATOM 720 N N . SER A 1 88 ? -8.953 -2.696 20.409 1.00 42.66 88 SER A N 1
ATOM 721 C CA . SER A 1 88 ? -8.244 -1.893 19.401 1.00 42.66 88 SER A CA 1
ATOM 722 C C . SER A 1 88 ? -8.940 -1.848 18.037 1.00 42.66 88 SER A C 1
ATOM 724 O O . SER A 1 88 ? -8.824 -0.847 17.335 1.00 42.66 88 SER A O 1
ATOM 726 N N . GLU A 1 89 ? -9.669 -2.901 17.646 1.00 42.22 89 GLU A N 1
ATOM 727 C CA . GLU A 1 89 ? -10.423 -2.902 16.386 1.00 42.22 89 GLU A CA 1
ATOM 728 C C . GLU A 1 89 ? -11.596 -1.922 16.474 1.00 42.22 89 GLU A C 1
ATOM 730 O O . GLU A 1 89 ? -11.707 -1.048 15.617 1.00 42.22 89 GLU A O 1
ATOM 735 N N . LYS A 1 90 ? -12.389 -1.976 17.552 1.00 41.88 90 LYS A N 1
ATOM 736 C CA . LYS A 1 90 ? -13.511 -1.053 17.788 1.00 41.88 90 LYS A CA 1
ATOM 737 C C . LYS A 1 90 ? -13.048 0.401 17.950 1.00 41.88 90 LYS A C 1
ATOM 739 O O . LYS A 1 90 ? -13.692 1.304 17.418 1.00 41.88 90 LYS A O 1
ATOM 744 N N . ASP A 1 91 ? -11.907 0.619 18.604 1.00 43.91 91 ASP A N 1
ATOM 745 C CA . ASP A 1 91 ? -11.324 1.950 18.816 1.00 43.91 91 ASP A CA 1
ATOM 746 C C . ASP A 1 91 ? -10.662 2.543 17.561 1.00 43.91 91 ASP A C 1
ATOM 748 O O . ASP A 1 91 ? -10.433 3.753 17.516 1.00 43.91 91 ASP A O 1
ATOM 752 N N . SER A 1 92 ? -10.371 1.721 16.545 1.00 48.81 92 SER A N 1
ATOM 753 C CA . SER A 1 92 ? -9.806 2.142 15.250 1.00 48.81 92 SER A CA 1
ATOM 754 C C . SER A 1 92 ? -10.860 2.485 14.189 1.00 48.81 92 SER A C 1
ATOM 756 O O . SER A 1 92 ? -10.527 3.045 13.141 1.00 48.81 92 SER A O 1
ATOM 758 N N . TRP A 1 93 ? -12.138 2.172 14.438 1.00 53.94 93 TRP A N 1
ATOM 759 C CA . TRP A 1 93 ? -13.209 2.364 13.460 1.00 53.94 93 TRP A CA 1
ATOM 760 C C . TRP A 1 93 ? -13.350 3.826 13.042 1.00 53.94 93 TRP A C 1
ATOM 762 O O . TRP A 1 93 ? -13.681 4.697 13.844 1.00 53.94 93 TRP A O 1
ATOM 772 N N . GLY A 1 94 ? -13.124 4.083 11.752 1.00 53.91 94 GLY A N 1
ATOM 773 C CA . GLY A 1 94 ? -13.241 5.420 11.176 1.00 53.91 94 GLY A CA 1
ATOM 774 C C . GLY A 1 94 ? -12.159 6.406 11.629 1.00 53.91 94 GLY A C 1
ATOM 775 O O . GLY A 1 94 ? -12.301 7.586 11.333 1.00 53.91 94 GLY A O 1
ATOM 776 N N . LYS A 1 95 ? -11.104 5.948 12.325 1.00 61.25 95 LYS A N 1
ATOM 777 C CA . LYS A 1 95 ? -9.911 6.750 12.661 1.00 61.25 95 LYS A CA 1
ATOM 778 C C . LYS A 1 95 ? -8.745 6.507 11.706 1.00 61.25 95 LYS A C 1
ATOM 780 O O . LYS A 1 95 ? -7.808 7.296 11.673 1.00 61.25 95 LYS A O 1
ATOM 785 N N . GLU A 1 96 ? -8.761 5.400 10.962 1.00 65.19 96 GLU A N 1
ATOM 786 C CA . GLU A 1 96 ? -7.729 5.092 9.970 1.00 65.19 96 GLU A CA 1
ATOM 787 C C . GLU A 1 96 ? -8.139 5.538 8.559 1.00 65.19 96 GLU A C 1
ATOM 789 O O . GLU A 1 96 ? -9.198 5.182 8.028 1.00 65.19 96 GLU A O 1
ATOM 794 N N . LEU A 1 97 ? -7.246 6.301 7.941 1.00 65.25 97 LEU A N 1
ATOM 795 C CA . LEU A 1 97 ? -7.315 6.805 6.580 1.00 65.25 97 LEU A CA 1
ATOM 796 C C . LEU A 1 97 ? -6.113 6.283 5.802 1.00 65.25 97 LEU A C 1
ATOM 798 O O . LEU A 1 97 ? -5.002 6.232 6.323 1.00 65.25 97 LEU A O 1
ATOM 802 N N . VAL A 1 98 ? -6.320 5.930 4.546 1.00 67.44 98 VAL A N 1
ATOM 803 C CA . VAL A 1 98 ? -5.275 5.674 3.564 1.00 67.44 98 VAL A CA 1
ATOM 804 C C . VAL A 1 98 ? -5.329 6.810 2.551 1.00 67.44 98 VAL A C 1
ATOM 806 O O . VAL A 1 98 ? -6.276 6.928 1.787 1.00 67.44 98 VAL A O 1
ATO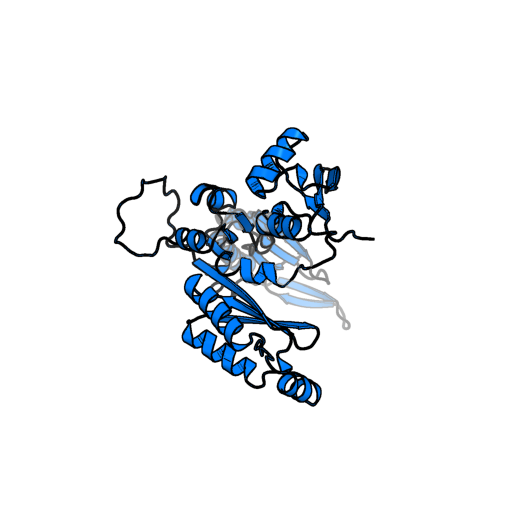M 809 N N . ILE A 1 99 ? -4.325 7.676 2.561 1.00 66.75 99 ILE A N 1
ATOM 810 C CA . ILE A 1 99 ? -4.212 8.802 1.638 1.00 66.75 99 ILE A CA 1
ATOM 811 C C . ILE A 1 99 ? -3.179 8.457 0.577 1.00 66.75 99 ILE A C 1
ATOM 813 O O . ILE A 1 99 ? -2.042 8.109 0.895 1.00 66.75 99 ILE A O 1
ATOM 817 N N . GLN A 1 100 ? -3.564 8.585 -0.683 1.00 65.38 100 GLN A N 1
ATOM 818 C CA . GLN A 1 100 ? -2.657 8.568 -1.816 1.00 65.38 100 GLN A CA 1
ATOM 819 C C . GLN A 1 100 ? -2.347 10.005 -2.223 1.00 65.38 100 GLN A C 1
ATOM 821 O O . GLN A 1 100 ? -3.245 10.755 -2.599 1.00 65.38 100 GLN A O 1
ATOM 826 N N . THR A 1 101 ? -1.078 10.389 -2.169 1.00 61.88 101 THR A N 1
ATOM 827 C CA . THR A 1 101 ? -0.611 11.741 -2.502 1.00 61.88 101 THR A CA 1
ATOM 828 C C . THR A 1 101 ? 0.434 11.695 -3.615 1.00 61.88 101 THR A C 1
ATOM 830 O O . THR A 1 101 ? 1.043 10.650 -3.837 1.00 61.88 101 THR A O 1
ATOM 833 N N . PRO A 1 102 ? 0.744 12.819 -4.279 1.00 64.50 102 PRO A N 1
ATOM 834 C CA . PRO A 1 102 ? 1.943 12.941 -5.109 1.00 64.50 102 PRO A CA 1
ATOM 835 C C . PRO A 1 102 ? 3.240 12.555 -4.363 1.00 64.50 102 PRO A C 1
ATOM 837 O O . PRO A 1 102 ? 3.315 12.655 -3.135 1.00 64.50 102 PRO A O 1
ATOM 840 N N . LEU A 1 103 ? 4.273 12.124 -5.102 1.00 64.94 103 LEU A N 1
ATOM 841 C CA . LEU A 1 103 ? 5.546 11.618 -4.544 1.00 64.94 103 LEU A CA 1
ATOM 842 C C . LEU A 1 103 ? 6.352 12.645 -3.736 1.00 64.94 103 LEU A C 1
ATOM 844 O O . LEU A 1 103 ? 7.187 12.259 -2.922 1.00 64.94 103 LEU A O 1
ATOM 848 N N . ASN A 1 104 ? 6.143 13.936 -3.985 1.00 63.12 104 ASN A N 1
ATOM 849 C CA . ASN A 1 104 ? 6.840 15.020 -3.294 1.00 63.12 104 ASN A CA 1
ATOM 850 C C . ASN A 1 104 ? 6.268 15.323 -1.902 1.00 63.12 104 ASN A C 1
ATOM 852 O O . ASN A 1 104 ? 6.857 16.132 -1.200 1.00 63.12 104 ASN A O 1
ATOM 856 N N . VAL A 1 105 ? 5.145 14.704 -1.523 1.00 64.75 105 VAL A N 1
ATOM 857 C CA . VAL A 1 105 ? 4.529 14.870 -0.201 1.00 64.75 105 VAL A CA 1
ATOM 858 C C . VAL A 1 105 ? 5.143 13.868 0.772 1.00 64.75 105 VAL A C 1
ATOM 860 O O . VAL A 1 105 ? 5.100 12.659 0.517 1.00 64.75 105 VAL A O 1
ATOM 863 N N . THR A 1 106 ? 5.696 14.355 1.882 1.00 72.06 106 THR A N 1
ATOM 864 C CA . THR A 1 106 ? 6.289 13.529 2.943 1.00 72.06 106 THR A CA 1
ATOM 865 C C . THR A 1 106 ? 5.339 13.311 4.129 1.00 72.06 106 THR A C 1
ATOM 867 O O . THR A 1 106 ? 4.226 13.838 4.187 1.00 72.06 106 THR A O 1
ATOM 870 N N . ILE A 1 107 ? 5.782 12.512 5.108 1.00 70.50 107 ILE A N 1
ATOM 871 C CA . ILE A 1 107 ? 5.067 12.346 6.381 1.00 70.50 107 ILE A CA 1
ATOM 872 C C . ILE A 1 107 ? 4.990 13.686 7.124 1.00 70.50 107 ILE A C 1
ATOM 874 O O . ILE A 1 107 ? 3.937 14.024 7.665 1.00 70.50 107 ILE A O 1
ATOM 878 N N . GLU A 1 108 ? 6.085 14.449 7.139 1.00 68.62 108 GLU A N 1
ATOM 879 C CA . GLU A 1 108 ? 6.161 15.754 7.796 1.00 68.62 108 GLU A CA 1
ATOM 880 C C . GLU A 1 108 ? 5.209 16.767 7.154 1.00 68.62 108 GLU A C 1
ATOM 882 O O . GLU A 1 108 ? 4.574 17.530 7.882 1.00 68.62 108 GLU A O 1
ATOM 887 N N . ASP A 1 109 ? 5.046 16.737 5.826 1.00 66.56 109 ASP A N 1
ATOM 888 C CA . ASP A 1 109 ? 4.078 17.586 5.120 1.00 66.56 109 ASP A CA 1
ATOM 889 C C . ASP A 1 109 ? 2.636 17.294 5.564 1.00 66.56 109 ASP A C 1
ATOM 891 O O . ASP A 1 109 ? 1.850 18.216 5.784 1.00 66.56 109 ASP A O 1
ATOM 895 N N . LEU A 1 110 ? 2.285 16.014 5.736 1.00 67.81 110 LEU A N 1
ATOM 896 C CA . LEU A 1 110 ? 0.956 15.604 6.200 1.00 67.81 110 LEU A CA 1
ATOM 897 C C . LEU A 1 110 ? 0.706 15.990 7.661 1.00 67.81 110 LEU A C 1
ATOM 899 O O . LEU A 1 110 ? -0.374 16.485 7.980 1.00 67.81 110 LEU A O 1
ATOM 903 N N . ILE A 1 111 ? 1.693 15.798 8.539 1.00 67.38 111 ILE A N 1
ATOM 904 C CA . ILE A 1 111 ? 1.586 16.179 9.956 1.00 67.38 111 ILE A CA 1
ATOM 905 C C . ILE A 1 111 ? 1.497 17.704 10.096 1.00 67.38 111 ILE A C 1
ATOM 907 O O . ILE A 1 111 ? 0.658 18.205 10.835 1.00 67.38 111 ILE A O 1
ATOM 911 N N . SER A 1 112 ? 2.315 18.450 9.348 1.00 64.38 112 SER A N 1
ATOM 912 C CA . SER A 1 112 ? 2.323 19.918 9.393 1.00 64.38 112 SER A CA 1
ATOM 913 C C . SER A 1 112 ? 1.036 20.530 8.837 1.00 64.38 112 SER A C 1
ATOM 915 O O . SER A 1 112 ? 0.656 21.625 9.241 1.00 64.38 112 SER A O 1
ATOM 917 N N . ARG A 1 113 ? 0.361 19.842 7.903 1.00 63.72 113 ARG A N 1
ATOM 918 C CA . ARG A 1 113 ? -0.876 20.328 7.276 1.00 63.72 113 ARG A CA 1
ATOM 919 C C . ARG A 1 113 ? -2.107 20.170 8.163 1.00 63.72 113 ARG A C 1
ATOM 921 O O . ARG A 1 113 ? -2.934 21.075 8.192 1.00 63.72 113 ARG A O 1
ATOM 928 N N . TYR A 1 114 ? -2.253 19.023 8.820 1.00 61.50 114 TYR A N 1
ATOM 929 C CA . TYR A 1 114 ? -3.430 18.720 9.641 1.00 61.50 114 TYR A CA 1
ATOM 930 C C . TYR A 1 114 ? -3.210 19.004 11.128 1.00 61.50 114 TYR A C 1
ATOM 932 O O . TYR A 1 114 ? -4.115 18.780 11.913 1.00 61.50 114 TYR A O 1
ATOM 940 N N . ASP A 1 115 ? -2.050 19.546 11.495 1.00 55.62 115 ASP A N 1
ATOM 941 C CA . ASP A 1 115 ? -1.615 19.766 12.871 1.00 55.62 115 ASP A CA 1
ATOM 942 C C . ASP A 1 115 ? -1.339 18.456 13.641 1.00 55.62 115 ASP A C 1
ATOM 944 O O . ASP A 1 115 ? -1.977 17.410 13.447 1.00 55.62 115 ASP A O 1
ATOM 948 N N . ALA A 1 116 ? -0.359 18.503 14.545 1.00 53.31 116 ALA A N 1
ATOM 949 C CA . ALA A 1 116 ? 0.027 17.348 15.364 1.00 53.31 116 ALA A CA 1
ATOM 950 C C . ALA A 1 116 ? -1.107 16.900 16.309 1.00 53.31 116 ALA A C 1
ATOM 952 O O . ALA A 1 116 ? -1.125 15.756 16.765 1.00 53.31 116 ALA A O 1
ATOM 953 N N . ASP A 1 117 ? -2.082 17.784 16.534 1.00 51.53 117 ASP A N 1
ATOM 954 C CA . ASP A 1 117 ? -3.260 17.575 17.374 1.00 51.53 117 ASP A CA 1
ATOM 955 C C . ASP A 1 117 ? -4.402 16.817 16.664 1.00 51.53 117 ASP A C 1
ATOM 957 O O . ASP A 1 117 ? -5.444 16.569 17.264 1.00 51.53 117 ASP A O 1
ATOM 961 N N . ILE A 1 118 ? -4.243 16.421 15.395 1.00 58.34 118 ILE A N 1
ATOM 962 C CA . ILE A 1 118 ? -5.243 15.629 14.647 1.00 58.34 118 ILE A CA 1
ATOM 963 C C . ILE A 1 118 ? -4.688 14.250 14.275 1.00 58.34 118 ILE A C 1
ATOM 965 O O . ILE A 1 118 ? -5.414 13.248 14.335 1.00 58.34 118 ILE A O 1
ATOM 969 N N . VAL A 1 119 ? -3.403 14.180 13.916 1.00 62.12 119 VAL A N 1
ATOM 970 C CA . VAL A 1 119 ? -2.738 12.978 13.392 1.00 62.12 119 VAL A CA 1
ATOM 971 C C . VAL A 1 119 ? -1.965 12.246 14.495 1.00 62.12 119 VAL A C 1
ATOM 973 O O . VAL A 1 119 ? -0.871 12.635 14.883 1.00 62.12 119 VAL A O 1
ATOM 976 N N . MET A 1 120 ? -2.493 11.104 14.940 1.00 63.25 120 MET A N 1
ATOM 977 C CA . MET A 1 120 ? -1.858 10.229 15.941 1.00 63.25 120 MET A CA 1
ATOM 978 C C . MET A 1 120 ? -0.705 9.403 15.381 1.00 63.25 120 MET A C 1
ATOM 980 O O . MET A 1 120 ? 0.221 9.026 16.101 1.00 63.25 120 MET A O 1
ATOM 984 N N . LYS A 1 121 ? -0.804 9.011 14.111 1.00 64.38 121 LYS A N 1
ATOM 985 C CA . LYS A 1 121 ? 0.191 8.168 13.452 1.00 64.38 121 LYS A CA 1
ATOM 986 C C . LYS A 1 121 ? 0.096 8.369 11.954 1.00 64.38 121 LYS A C 1
ATOM 988 O O . LYS A 1 121 ? -0.983 8.258 11.397 1.00 64.38 121 LYS A O 1
ATOM 993 N N . CYS A 1 122 ? 1.221 8.586 11.291 1.00 67.69 122 CYS A N 1
ATOM 994 C CA . CYS A 1 122 ? 1.299 8.576 9.836 1.00 67.69 122 CYS A CA 1
ATOM 995 C C . CYS A 1 122 ? 2.400 7.600 9.420 1.00 67.69 122 CYS A C 1
ATOM 997 O O . CYS A 1 122 ? 3.530 7.676 9.902 1.00 67.69 122 CYS A O 1
ATOM 999 N N . VAL A 1 123 ? 2.055 6.624 8.583 1.00 70.38 123 VAL A N 1
ATOM 1000 C CA . VAL A 1 123 ? 2.988 5.612 8.082 1.00 70.38 123 VAL A CA 1
ATOM 1001 C C . VAL A 1 123 ? 2.886 5.560 6.575 1.00 70.38 123 VAL A C 1
ATOM 1003 O O . VAL A 1 123 ? 1.837 5.215 6.040 1.00 70.38 123 VAL A O 1
ATOM 1006 N N . GLN A 1 124 ? 3.994 5.813 5.890 1.00 71.62 124 GLN A N 1
ATOM 1007 C CA . GLN A 1 124 ? 4.097 5.521 4.469 1.00 71.62 124 GLN A CA 1
ATOM 1008 C C . GLN A 1 124 ? 4.097 4.002 4.259 1.00 71.62 124 GLN A C 1
ATOM 1010 O O . GLN A 1 124 ? 4.997 3.298 4.717 1.00 71.62 124 GLN A O 1
ATOM 1015 N N . LEU A 1 125 ? 3.062 3.490 3.600 1.00 64.00 125 LEU A N 1
ATOM 1016 C CA . LEU A 1 125 ? 2.857 2.064 3.353 1.00 64.00 125 LEU A CA 1
ATOM 1017 C C . LEU A 1 125 ? 3.728 1.544 2.207 1.00 64.00 125 LEU A C 1
ATOM 1019 O O . LEU A 1 125 ? 4.113 0.379 2.217 1.00 64.00 125 LEU A O 1
ATOM 1023 N N . ASN A 1 126 ? 4.069 2.401 1.245 1.00 64.31 126 ASN A N 1
ATOM 1024 C CA . ASN A 1 126 ? 4.871 2.046 0.075 1.00 64.31 126 ASN A CA 1
ATOM 1025 C C . ASN A 1 126 ? 6.343 2.479 0.183 1.00 64.31 126 ASN A C 1
ATOM 1027 O O . ASN A 1 126 ? 7.004 2.654 -0.836 1.00 64.31 126 ASN A O 1
ATOM 1031 N N . LYS A 1 127 ? 6.875 2.603 1.409 1.00 56.84 127 LYS A N 1
ATOM 1032 C CA . LYS A 1 127 ? 8.270 3.011 1.671 1.00 56.84 127 LYS A CA 1
ATOM 1033 C C . LYS A 1 127 ? 9.315 2.100 0.998 1.00 56.84 127 LYS A C 1
ATOM 1035 O O . LYS A 1 127 ? 10.417 2.542 0.722 1.00 56.84 127 LYS A O 1
ATOM 1040 N N . ASN A 1 128 ? 8.936 0.859 0.677 1.00 44.25 128 ASN A N 1
ATOM 1041 C CA . ASN A 1 128 ? 9.792 -0.132 0.016 1.00 44.25 128 ASN A CA 1
ATOM 1042 C C . ASN A 1 128 ? 9.607 -0.203 -1.514 1.00 44.25 128 ASN A C 1
ATOM 1044 O O . ASN A 1 128 ? 10.209 -1.058 -2.153 1.00 44.25 128 ASN A O 1
ATOM 1048 N N . ASN A 1 129 ? 8.809 0.685 -2.122 1.00 44.44 129 ASN A N 1
ATOM 1049 C CA . ASN A 1 129 ? 8.723 0.790 -3.586 1.00 44.44 129 ASN A CA 1
ATOM 1050 C C . ASN A 1 129 ? 9.835 1.670 -4.188 1.00 44.44 129 ASN A C 1
ATOM 1052 O O . ASN A 1 129 ? 9.762 2.017 -5.367 1.00 44.44 129 ASN A O 1
ATOM 1056 N N . GLU A 1 130 ? 10.884 2.007 -3.425 1.00 41.28 130 GLU A N 1
ATOM 1057 C CA . GLU A 1 130 ? 12.073 2.679 -3.970 1.00 41.28 130 GLU A CA 1
ATOM 1058 C C . GLU A 1 130 ? 12.748 1.871 -5.100 1.00 41.28 130 GLU A C 1
ATOM 1060 O O . GLU A 1 130 ? 13.415 2.459 -5.950 1.00 41.28 130 GLU A O 1
ATOM 1065 N N . GLU A 1 131 ? 12.487 0.561 -5.203 1.00 40.41 131 GLU A N 1
ATOM 1066 C CA . GLU A 1 131 ? 13.048 -0.313 -6.247 1.00 40.41 131 GLU A CA 1
ATOM 1067 C C . GLU A 1 131 ? 12.122 -0.613 -7.439 1.00 40.41 131 GLU A C 1
ATOM 1069 O O . GLU A 1 131 ? 12.538 -1.282 -8.382 1.00 40.41 131 GLU A O 1
ATOM 1074 N N . LEU A 1 132 ? 10.899 -0.074 -7.475 1.00 41.16 132 LEU A N 1
ATOM 1075 C CA . LEU A 1 132 ? 10.041 -0.131 -8.671 1.00 41.16 132 LEU A CA 1
ATOM 1076 C C . LEU A 1 132 ? 9.983 1.217 -9.392 1.00 41.16 132 LEU A C 1
ATOM 1078 O O . LEU A 1 132 ? 8.999 1.553 -10.052 1.00 41.16 132 LEU A O 1
ATOM 1082 N N . ARG A 1 133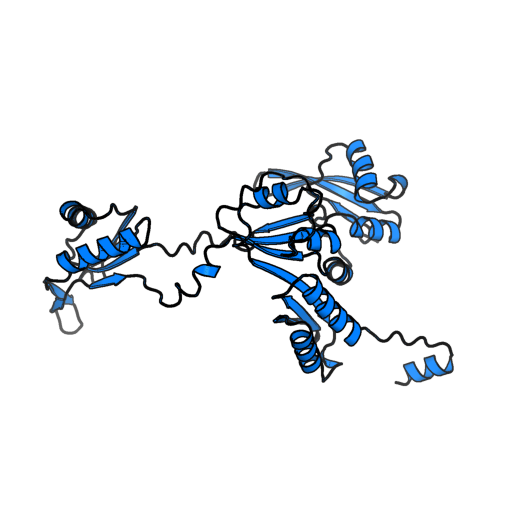 ? 11.081 1.983 -9.360 1.00 45.00 133 ARG A N 1
ATOM 1083 C CA . ARG A 1 133 ? 11.365 2.850 -10.505 1.00 45.00 133 ARG A CA 1
ATOM 1084 C C . ARG A 1 133 ? 11.581 1.911 -11.681 1.00 45.00 133 ARG A C 1
ATOM 1086 O O . ARG A 1 133 ? 12.651 1.325 -11.800 1.00 45.00 133 ARG A O 1
ATOM 1093 N N . ALA A 1 134 ? 10.563 1.736 -12.523 1.00 53.06 134 ALA A N 1
ATOM 1094 C CA . ALA A 1 134 ? 10.757 1.160 -13.843 1.00 53.06 134 ALA A CA 1
ATOM 1095 C C . ALA A 1 134 ? 11.866 1.983 -14.506 1.00 53.06 134 ALA A C 1
ATOM 1097 O O . ALA A 1 134 ? 11.646 3.126 -14.902 1.00 53.06 134 ALA A O 1
ATOM 1098 N N . GLU A 1 135 ? 13.094 1.461 -14.499 1.00 59.44 135 GLU A N 1
ATOM 1099 C CA . GLU A 1 135 ? 14.224 2.168 -15.077 1.00 59.44 135 GLU A CA 1
ATOM 1100 C C . GLU A 1 135 ? 13.886 2.411 -16.550 1.00 59.44 135 GLU A C 1
ATOM 1102 O O . GLU A 1 135 ? 13.534 1.475 -17.274 1.00 59.44 135 GLU A O 1
ATOM 1107 N N . SER A 1 136 ? 13.966 3.661 -17.008 1.00 76.44 136 SER A N 1
ATOM 1108 C CA . SER A 1 136 ? 13.823 3.971 -18.428 1.00 76.44 136 SER A CA 1
ATOM 1109 C C . SER A 1 136 ? 15.052 3.425 -19.151 1.00 76.44 136 SER A C 1
ATOM 1111 O O . SER A 1 136 ? 16.062 4.113 -19.277 1.00 76.44 136 SER A O 1
ATOM 1113 N N . PHE A 1 137 ? 14.999 2.160 -19.575 1.00 83.38 137 PHE A N 1
ATOM 1114 C CA . PHE A 1 137 ? 16.128 1.478 -20.198 1.00 83.38 137 PHE A CA 1
ATOM 1115 C C . PHE A 1 137 ? 15.817 0.963 -21.602 1.00 83.38 137 PHE A C 1
ATOM 1117 O O . PHE A 1 137 ? 14.685 0.606 -21.935 1.00 83.38 137 PHE A O 1
ATOM 1124 N N . VAL A 1 138 ? 16.864 0.919 -22.418 1.00 88.62 138 VAL A N 1
ATOM 1125 C CA . VAL A 1 138 ? 16.898 0.260 -23.721 1.00 88.62 138 VAL A CA 1
ATOM 1126 C C . VAL A 1 138 ? 17.784 -0.967 -23.592 1.00 88.62 138 VAL A C 1
ATOM 1128 O O . VAL A 1 138 ? 18.865 -0.900 -23.001 1.00 88.62 138 VAL A O 1
ATOM 1131 N N . LYS A 1 139 ? 17.334 -2.097 -24.136 1.00 91.12 139 LYS A N 1
ATOM 1132 C CA . LYS A 1 139 ? 18.155 -3.297 -24.243 1.00 91.12 139 LYS A CA 1
ATOM 1133 C C . LYS A 1 139 ? 18.480 -3.574 -25.704 1.00 91.12 139 LYS A C 1
ATOM 1135 O O . LYS A 1 1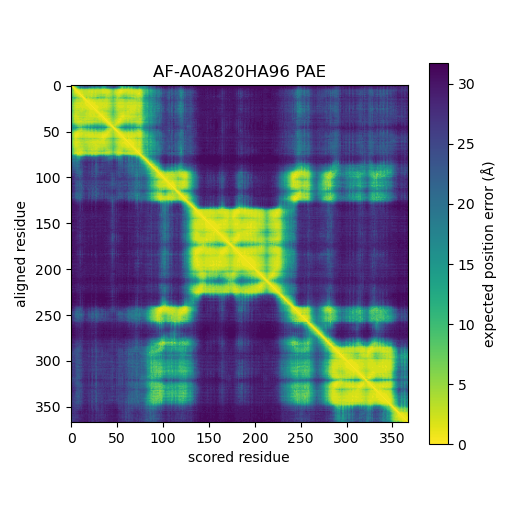39 ? 17.577 -3.779 -26.514 1.00 91.12 139 LYS A O 1
ATOM 1140 N N . LEU A 1 140 ? 19.771 -3.604 -26.005 1.00 90.69 140 LEU A N 1
ATOM 1141 C CA . LEU A 1 140 ? 20.318 -4.010 -27.291 1.00 90.69 140 LEU A CA 1
ATOM 1142 C C . LEU A 1 140 ? 20.691 -5.485 -27.200 1.00 90.69 140 LEU A C 1
ATOM 1144 O O . LEU A 1 140 ? 21.465 -5.886 -26.332 1.00 90.69 140 LEU A O 1
ATOM 1148 N N . ASN A 1 141 ? 20.128 -6.303 -28.076 1.00 88.19 141 ASN A N 1
ATOM 1149 C CA . ASN A 1 141 ? 20.479 -7.715 -28.195 1.00 88.19 141 ASN A CA 1
ATOM 1150 C C . ASN A 1 141 ? 21.234 -7.929 -29.504 1.00 88.19 141 ASN A C 1
ATOM 1152 O O . ASN A 1 141 ? 21.021 -7.176 -30.450 1.00 88.19 141 ASN A O 1
ATOM 1156 N N . ASN A 1 142 ? 22.048 -8.985 -29.576 1.00 88.62 142 ASN A N 1
ATOM 1157 C CA . ASN A 1 142 ? 22.816 -9.334 -30.773 1.00 88.62 142 ASN A CA 1
ATOM 1158 C C . ASN A 1 142 ? 23.763 -8.210 -31.211 1.00 88.62 142 ASN A C 1
ATOM 1160 O O . ASN A 1 142 ? 23.725 -7.791 -32.359 1.00 88.62 142 ASN A O 1
ATOM 1164 N N . LEU A 1 143 ? 24.607 -7.724 -30.304 1.00 88.94 143 LEU A N 1
ATOM 1165 C CA . LEU A 1 143 ? 25.688 -6.803 -30.653 1.00 88.94 143 LEU A CA 1
ATOM 1166 C C . LEU A 1 143 ? 26.928 -7.569 -31.146 1.00 88.94 143 LEU A C 1
ATOM 1168 O O . LEU A 1 143 ? 27.156 -8.705 -30.706 1.00 88.94 143 LEU A O 1
ATOM 1172 N N . PRO A 1 144 ? 27.763 -6.966 -32.008 1.00 87.88 144 PRO A N 1
ATOM 1173 C CA . PRO A 1 144 ? 29.120 -7.442 -32.248 1.00 87.88 144 PRO A CA 1
ATOM 1174 C C . PRO A 1 144 ? 29.899 -7.599 -30.934 1.00 87.88 144 PRO A C 1
ATOM 1176 O O . PRO A 1 144 ? 29.746 -6.814 -30.002 1.00 87.88 144 PRO A O 1
ATOM 1179 N N . ILE A 1 145 ? 30.761 -8.614 -30.842 1.00 84.38 145 ILE A N 1
ATOM 1180 C CA . ILE A 1 145 ? 31.566 -8.877 -29.627 1.00 84.38 145 ILE A CA 1
ATOM 1181 C C . ILE A 1 145 ? 32.535 -7.720 -29.329 1.00 84.38 145 ILE A C 1
ATOM 1183 O O . ILE A 1 145 ? 32.940 -7.529 -28.184 1.00 84.38 145 ILE A O 1
ATOM 1187 N N . THR A 1 146 ? 32.901 -6.964 -30.363 1.00 85.19 146 THR A N 1
ATOM 1188 C CA . THR A 1 146 ? 33.761 -5.780 -30.288 1.00 85.19 146 THR A CA 1
ATOM 1189 C C . THR A 1 146 ? 33.033 -4.537 -29.785 1.00 85.19 146 THR A C 1
ATOM 1191 O O . THR A 1 146 ? 33.693 -3.545 -29.506 1.00 85.19 146 THR A O 1
ATOM 1194 N N . THR A 1 147 ? 31.701 -4.558 -29.677 1.00 87.25 147 THR A N 1
ATOM 1195 C CA . THR A 1 147 ? 30.946 -3.425 -29.144 1.00 87.25 147 THR A CA 1
ATOM 1196 C C . THR A 1 147 ? 31.191 -3.298 -27.647 1.00 87.25 147 THR A C 1
ATOM 1198 O O . THR A 1 147 ? 30.920 -4.229 -26.888 1.00 87.25 147 THR A O 1
ATOM 1201 N N . ASP A 1 148 ? 31.665 -2.131 -27.228 1.00 89.38 148 ASP A N 1
ATOM 1202 C CA . ASP A 1 148 ? 31.890 -1.772 -25.835 1.00 89.38 148 ASP A CA 1
ATOM 1203 C C . ASP A 1 148 ? 31.038 -0.560 -25.423 1.00 89.38 148 ASP A C 1
ATOM 1205 O O . ASP A 1 148 ? 30.214 -0.044 -26.184 1.00 89.38 148 ASP A O 1
ATOM 1209 N N . GLU A 1 149 ? 31.184 -0.134 -24.169 1.00 91.06 149 GLU A N 1
ATOM 1210 C CA . GLU A 1 149 ? 30.469 1.032 -23.653 1.00 91.06 149 GLU A CA 1
ATOM 1211 C C . GLU A 1 149 ? 30.823 2.313 -24.422 1.00 91.06 149 GLU A C 1
ATOM 1213 O O . GLU A 1 149 ? 29.936 3.130 -24.680 1.00 91.06 149 GLU A O 1
ATOM 1218 N N . PHE A 1 150 ? 32.096 2.487 -24.788 1.00 91.81 150 PHE A N 1
ATOM 1219 C CA . PHE A 1 150 ? 32.578 3.689 -25.461 1.00 91.81 150 PHE A CA 1
ATOM 1220 C C . PHE A 1 150 ? 31.889 3.868 -26.814 1.00 91.81 150 PHE A C 1
ATOM 1222 O O . PHE A 1 150 ? 31.304 4.922 -27.064 1.00 91.81 150 PHE A O 1
ATOM 1229 N N . PHE A 1 151 ? 31.842 2.805 -27.618 1.00 92.81 151 PHE A N 1
ATOM 1230 C CA . PHE A 1 151 ? 31.161 2.796 -28.909 1.00 92.81 151 PHE A CA 1
ATOM 1231 C C . PHE A 1 151 ? 29.680 3.189 -28.795 1.00 92.81 151 PHE A C 1
ATOM 1233 O O . PHE A 1 151 ? 29.161 3.960 -29.602 1.00 92.81 151 PHE A O 1
ATOM 1240 N N . LEU A 1 152 ? 28.978 2.695 -27.768 1.00 92.31 152 LEU A N 1
ATOM 1241 C CA . LEU A 1 152 ? 27.563 3.023 -27.556 1.00 92.31 152 LEU A CA 1
ATOM 1242 C C . LEU A 1 152 ? 27.355 4.487 -27.140 1.00 92.31 152 LEU A C 1
ATOM 1244 O O . LEU A 1 152 ? 26.361 5.097 -27.543 1.00 92.31 152 LEU A O 1
ATOM 1248 N N . ARG A 1 153 ? 28.276 5.062 -26.356 1.00 94.50 153 ARG A N 1
ATOM 1249 C CA . ARG A 1 153 ? 28.247 6.494 -26.008 1.00 94.50 153 ARG A CA 1
ATOM 1250 C C . ARG A 1 153 ? 28.544 7.366 -27.218 1.00 94.50 153 ARG A C 1
ATOM 1252 O O . ARG A 1 153 ? 27.845 8.353 -27.423 1.00 94.50 153 ARG A O 1
ATOM 1259 N N . GLU A 1 154 ? 29.536 6.987 -28.015 1.00 91.81 154 GLU A N 1
ATOM 1260 C CA . GLU A 1 154 ? 29.910 7.696 -29.237 1.00 91.81 154 GLU A CA 1
ATOM 1261 C C . GLU A 1 154 ? 28.768 7.676 -30.261 1.00 91.81 154 GLU A C 1
ATOM 1263 O O . GLU A 1 154 ? 28.407 8.722 -30.792 1.00 91.81 154 GLU A O 1
ATOM 1268 N N . CYS A 1 155 ? 28.115 6.526 -30.458 1.00 91.56 155 CYS A N 1
ATOM 1269 C CA . CYS A 1 155 ? 26.949 6.397 -31.336 1.00 91.56 155 CYS A CA 1
ATOM 1270 C C . CYS A 1 155 ? 25.827 7.382 -30.960 1.00 91.56 155 CYS A C 1
ATOM 1272 O O . CYS A 1 155 ? 25.288 8.061 -31.835 1.00 91.56 155 CYS A O 1
ATOM 1274 N N . LEU A 1 156 ? 25.512 7.513 -29.663 1.00 93.19 156 LEU A N 1
ATOM 1275 C CA . LEU A 1 156 ? 24.543 8.505 -29.190 1.00 93.19 156 LEU A CA 1
ATOM 1276 C C . LEU A 1 156 ? 25.057 9.933 -29.383 1.00 93.19 156 LEU A C 1
ATOM 1278 O O . LEU A 1 156 ? 24.314 10.775 -29.872 1.00 93.19 156 LEU A O 1
ATOM 1282 N N . HIS A 1 157 ? 26.313 10.209 -29.036 1.00 92.25 157 HIS A N 1
ATOM 1283 C CA . HIS A 1 157 ? 26.899 11.546 -29.131 1.00 92.25 157 HIS A CA 1
ATOM 1284 C C . HIS A 1 157 ? 26.897 12.085 -30.571 1.00 92.25 157 HIS A C 1
ATOM 1286 O O . HIS A 1 157 ? 26.431 13.197 -30.811 1.00 92.25 157 HIS A O 1
ATOM 1292 N N . THR A 1 158 ? 27.348 11.283 -31.538 1.00 91.12 158 THR A N 1
ATOM 1293 C CA . THR A 1 158 ? 27.443 11.657 -32.961 1.00 91.12 158 THR A CA 1
ATOM 1294 C C . THR A 1 158 ? 26.086 12.005 -33.580 1.00 91.12 158 THR A C 1
ATOM 1296 O O . THR A 1 158 ? 26.019 12.805 -34.509 1.00 91.12 158 THR A O 1
ATOM 1299 N N . HIS A 1 159 ? 24.993 11.475 -33.024 1.00 90.56 159 HIS A N 1
ATOM 1300 C CA . HIS A 1 159 ? 23.628 11.706 -33.502 1.00 90.56 159 HIS A CA 1
ATOM 1301 C C . HIS A 1 159 ? 22.827 12.670 -32.613 1.00 90.56 159 HIS A C 1
ATOM 1303 O O . HIS A 1 159 ? 21.597 12.649 -32.638 1.00 90.56 159 HIS A O 1
ATOM 1309 N N . ASN A 1 160 ? 23.504 13.510 -31.815 1.00 88.69 160 ASN A N 1
ATOM 1310 C CA . ASN A 1 160 ? 22.874 14.433 -30.856 1.00 88.69 160 ASN A CA 1
ATOM 1311 C C . ASN A 1 160 ? 21.883 13.731 -29.905 1.00 88.69 160 ASN A C 1
ATOM 1313 O O . ASN A 1 160 ? 20.839 14.268 -29.527 1.00 88.69 160 ASN A O 1
ATOM 1317 N N . GLY A 1 161 ? 22.205 12.494 -29.543 1.00 87.50 161 GLY A N 1
ATOM 1318 C CA . GLY A 1 161 ? 21.432 11.652 -28.651 1.00 87.50 161 GLY A CA 1
ATOM 1319 C C . GLY A 1 161 ? 21.609 12.015 -27.174 1.00 87.50 161 GLY A C 1
ATOM 1320 O O . GLY A 1 161 ? 22.486 12.790 -26.791 1.00 87.50 161 GLY A O 1
ATOM 1321 N N . PRO A 1 162 ? 20.765 11.448 -26.302 1.00 90.31 162 PRO A N 1
ATOM 1322 C CA . PRO A 1 162 ? 20.790 11.744 -24.878 1.00 90.31 162 PRO A CA 1
ATOM 1323 C C . PRO A 1 162 ? 21.971 11.077 -24.170 1.00 90.31 162 PRO A C 1
ATOM 1325 O O . PRO A 1 162 ? 22.389 9.975 -24.522 1.00 90.31 162 PRO A O 1
ATOM 1328 N N . ILE A 1 163 ? 22.448 11.713 -23.098 1.00 90.25 163 ILE A N 1
ATOM 1329 C CA . ILE A 1 163 ? 23.511 11.166 -22.249 1.00 90.25 163 ILE A CA 1
ATOM 1330 C C . ILE A 1 163 ? 22.932 10.028 -21.388 1.00 90.25 163 ILE A C 1
ATOM 1332 O O . ILE A 1 163 ? 21.996 10.262 -20.617 1.00 90.25 163 ILE A O 1
ATOM 1336 N N . PRO A 1 164 ? 23.465 8.798 -21.487 1.00 87.81 164 PRO A N 1
ATOM 1337 C CA . PRO A 1 164 ? 22.985 7.679 -20.691 1.00 87.81 164 PRO A CA 1
ATOM 1338 C C . PRO A 1 164 ? 23.508 7.753 -19.254 1.00 87.81 164 PRO A C 1
ATOM 1340 O O . PRO A 1 164 ? 24.685 8.047 -19.020 1.00 87.81 164 PRO A O 1
ATOM 1343 N N . LYS A 1 165 ? 22.635 7.412 -18.300 1.00 86.56 165 LYS A N 1
ATOM 1344 C CA . LYS A 1 165 ? 22.942 7.347 -16.863 1.00 86.56 165 LYS A CA 1
ATOM 1345 C C . LYS A 1 165 ? 23.889 6.189 -16.557 1.00 86.56 165 LYS A C 1
ATOM 1347 O O . LYS A 1 165 ? 24.811 6.331 -15.762 1.00 86.56 165 LYS A O 1
ATOM 1352 N N . TYR A 1 166 ? 23.643 5.039 -17.178 1.00 87.38 166 TYR A N 1
ATOM 1353 C CA . TYR A 1 166 ? 24.448 3.837 -17.004 1.00 87.38 166 TYR A CA 1
ATOM 1354 C C . TYR A 1 166 ? 24.381 2.969 -18.259 1.00 87.38 166 TYR A C 1
ATOM 1356 O O . TYR A 1 166 ? 23.325 2.849 -18.883 1.00 87.38 166 TYR A O 1
ATOM 1364 N N . ILE A 1 167 ? 25.507 2.355 -18.613 1.00 89.19 167 ILE A N 1
ATOM 1365 C CA . ILE A 1 167 ? 25.606 1.373 -19.688 1.00 89.19 167 ILE A CA 1
ATOM 1366 C C . ILE A 1 167 ? 26.249 0.126 -19.102 1.00 89.19 167 ILE A C 1
ATOM 1368 O O . ILE A 1 167 ? 27.305 0.189 -18.484 1.00 89.19 167 ILE A O 1
ATOM 1372 N N . TYR A 1 168 ? 25.617 -1.016 -19.335 1.00 90.88 168 TYR A N 1
ATOM 1373 C CA . TYR A 1 168 ? 26.221 -2.316 -19.101 1.00 90.88 168 TYR A CA 1
ATOM 1374 C C . TYR A 1 168 ? 26.284 -3.080 -20.411 1.00 90.88 168 TYR A C 1
ATOM 1376 O O . TYR A 1 168 ? 25.249 -3.262 -21.0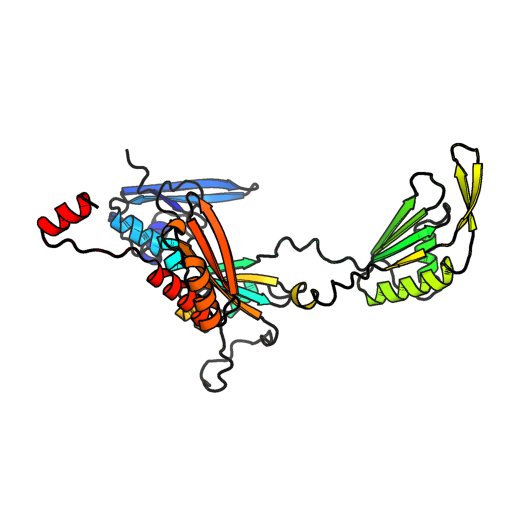56 1.00 90.88 168 TYR A O 1
ATOM 1384 N N . VAL A 1 169 ? 27.472 -3.562 -20.772 1.00 88.69 169 VAL A N 1
ATOM 1385 C CA . VAL A 1 169 ? 27.682 -4.436 -21.928 1.00 88.69 169 VAL A CA 1
ATOM 1386 C C . VAL A 1 169 ? 28.038 -5.831 -21.431 1.00 88.69 169 VAL A C 1
ATOM 1388 O O . VAL A 1 169 ? 29.023 -6.030 -20.723 1.00 88.69 169 VAL A O 1
ATOM 1391 N N . GLY A 1 170 ? 27.212 -6.805 -21.794 1.00 86.00 170 GLY A N 1
ATOM 1392 C CA . GLY A 1 170 ? 27.385 -8.209 -21.462 1.00 86.00 170 GLY A CA 1
ATOM 1393 C C . GLY A 1 170 ? 27.615 -9.066 -22.700 1.00 86.00 170 GLY A C 1
ATOM 1394 O O . GLY A 1 170 ? 27.355 -8.670 -23.836 1.00 86.00 170 GLY A O 1
ATOM 1395 N N . ARG A 1 171 ? 28.084 -10.292 -22.475 1.00 85.88 171 ARG A N 1
ATOM 1396 C CA . ARG A 1 171 ? 28.237 -11.308 -23.523 1.00 85.88 171 ARG A CA 1
ATOM 1397 C C . ARG A 1 171 ? 27.149 -12.365 -23.397 1.00 85.88 171 ARG A C 1
ATOM 1399 O O . ARG A 1 171 ? 26.627 -12.625 -22.310 1.00 85.88 171 ARG A O 1
ATOM 1406 N N . THR A 1 172 ? 26.773 -12.961 -24.520 1.00 78.12 172 THR A N 1
ATOM 1407 C CA . THR A 1 172 ? 25.924 -14.158 -24.521 1.00 78.12 172 THR A CA 1
ATOM 1408 C C . THR A 1 172 ? 26.709 -15.364 -23.998 1.00 78.12 172 THR A C 1
ATOM 1410 O O . THR A 1 172 ? 27.933 -15.395 -24.083 1.00 78.12 172 THR A O 1
ATOM 1413 N N . LYS A 1 173 ? 26.014 -16.384 -23.468 1.00 71.88 173 LYS A N 1
ATOM 1414 C CA . LYS A 1 173 ? 26.630 -17.559 -22.809 1.00 71.88 173 LYS A CA 1
ATOM 1415 C C . LYS A 1 173 ? 27.681 -18.297 -23.654 1.00 71.88 173 LYS A C 1
ATOM 1417 O O . LYS A 1 173 ? 28.563 -18.928 -23.091 1.00 71.88 173 LYS A O 1
ATOM 1422 N N . ASN A 1 174 ? 27.604 -18.191 -24.981 1.00 70.31 174 ASN A N 1
ATOM 1423 C CA . ASN A 1 174 ? 28.525 -18.850 -25.910 1.00 70.31 174 ASN A CA 1
ATOM 1424 C C . ASN A 1 174 ? 29.581 -17.889 -26.486 1.00 70.31 174 ASN A C 1
ATOM 1426 O O . ASN A 1 174 ? 30.254 -18.246 -27.446 1.00 70.31 174 ASN A O 1
ATOM 1430 N N . ASN A 1 175 ? 29.677 -16.658 -25.965 1.00 72.69 175 ASN A N 1
ATOM 1431 C CA . ASN A 1 175 ? 30.506 -15.566 -26.489 1.00 72.69 175 ASN A CA 1
ATOM 1432 C C . ASN A 1 175 ? 30.323 -15.291 -27.994 1.00 72.69 175 ASN A C 1
ATOM 1434 O O . ASN A 1 175 ? 31.190 -14.686 -28.608 1.00 72.69 175 ASN A O 1
ATOM 1438 N N . ALA A 1 176 ? 29.204 -15.709 -28.593 1.00 76.81 176 ALA A N 1
ATOM 1439 C CA . ALA A 1 176 ? 28.953 -15.556 -30.026 1.00 76.81 176 ALA A CA 1
ATOM 1440 C C . ALA A 1 176 ? 28.489 -14.136 -30.395 1.00 76.81 176 ALA A C 1
ATOM 1442 O O . ALA A 1 176 ? 28.656 -13.704 -31.529 1.00 76.81 176 ALA A O 1
ATOM 1443 N N . SER A 1 177 ? 27.904 -13.413 -29.439 1.00 84.19 177 SER A N 1
ATOM 1444 C CA . SER A 1 177 ? 27.446 -12.026 -29.577 1.00 84.19 177 SER A CA 1
ATOM 1445 C C . SER A 1 177 ? 27.375 -11.324 -28.217 1.00 84.19 177 SER A C 1
ATOM 1447 O O . SER A 1 177 ? 27.377 -11.978 -27.165 1.00 84.19 177 SER A O 1
ATOM 1449 N N . GLY A 1 178 ? 27.312 -9.996 -28.238 1.00 87.56 178 GLY A N 1
ATOM 1450 C CA . GLY A 1 178 ? 27.087 -9.137 -27.081 1.00 87.56 178 GLY A CA 1
ATOM 1451 C C . GLY A 1 178 ? 25.619 -8.751 -26.885 1.00 87.56 178 GLY A C 1
ATOM 1452 O O . GLY A 1 178 ? 24.755 -8.974 -27.738 1.00 87.56 178 GLY A O 1
ATOM 1453 N N . TRP A 1 179 ? 25.338 -8.144 -25.743 1.00 90.69 179 TRP A N 1
ATOM 1454 C CA . TRP A 1 179 ? 24.097 -7.441 -25.443 1.00 90.69 179 TRP A CA 1
ATOM 1455 C C . TRP A 1 179 ? 24.418 -6.240 -24.557 1.00 90.69 179 TRP A C 1
ATOM 1457 O O . TRP A 1 179 ? 25.408 -6.256 -23.834 1.00 90.69 179 TRP A O 1
ATOM 1467 N N . ALA A 1 180 ? 23.585 -5.207 -24.585 1.00 89.38 180 ALA A N 1
ATOM 1468 C CA . ALA A 1 180 ? 23.749 -4.055 -23.712 1.00 89.38 180 ALA A CA 1
ATOM 1469 C C . ALA A 1 180 ? 22.430 -3.666 -23.049 1.00 89.38 180 ALA A C 1
ATOM 1471 O O . ALA A 1 180 ? 21.365 -3.768 -23.660 1.00 89.38 180 ALA A O 1
ATOM 1472 N N . LYS A 1 181 ? 22.503 -3.211 -21.798 1.00 90.62 181 LYS A N 1
ATOM 1473 C CA . LYS A 1 181 ? 21.413 -2.525 -21.098 1.00 90.62 181 LYS A CA 1
ATOM 1474 C C . LYS A 1 181 ? 21.861 -1.088 -20.848 1.00 90.62 181 LYS A C 1
ATOM 1476 O O . LYS A 1 181 ? 22.843 -0.871 -20.143 1.00 90.62 181 LYS A O 1
ATOM 1481 N N . ILE A 1 182 ? 21.138 -0.127 -21.415 1.00 90.81 182 ILE A N 1
ATOM 1482 C CA . ILE A 1 182 ? 21.416 1.305 -21.268 1.00 90.81 182 ILE A CA 1
ATOM 1483 C C . ILE A 1 182 ? 20.258 1.962 -20.530 1.00 90.81 182 ILE A C 1
ATOM 1485 O O . ILE A 1 182 ? 19.117 1.839 -20.970 1.00 90.81 182 ILE A O 1
ATOM 1489 N N . THR A 1 183 ? 20.534 2.658 -19.428 1.00 88.62 183 THR A N 1
ATOM 1490 C CA . THR A 1 183 ? 19.522 3.365 -18.632 1.00 88.62 183 THR A CA 1
ATOM 1491 C C . THR A 1 183 ? 19.606 4.877 -18.833 1.00 88.62 183 THR A C 1
ATOM 1493 O O . THR A 1 183 ? 20.684 5.453 -18.998 1.00 88.62 183 THR A O 1
ATOM 1496 N N . PHE A 1 184 ? 18.446 5.527 -18.806 1.00 84.94 184 PHE A N 1
ATOM 1497 C CA . PHE A 1 184 ? 18.266 6.958 -19.038 1.00 84.94 184 PHE A CA 1
ATOM 1498 C C . PHE A 1 184 ? 17.477 7.600 -17.897 1.00 84.94 184 PHE A C 1
ATOM 1500 O O . PHE A 1 184 ? 16.864 6.912 -17.078 1.00 84.94 184 PHE A O 1
ATOM 1507 N N . HIS A 1 185 ? 17.492 8.933 -17.838 1.00 78.50 185 HIS A N 1
ATOM 1508 C CA . HIS A 1 185 ? 16.794 9.669 -16.784 1.00 78.50 185 HIS A CA 1
ATOM 1509 C C . HIS A 1 185 ? 15.270 9.678 -16.966 1.00 78.50 185 HIS A C 1
ATOM 1511 O O . HIS A 1 185 ? 14.553 9.821 -15.980 1.00 78.50 185 HIS A O 1
ATOM 1517 N N . ASN A 1 186 ? 14.773 9.542 -18.201 1.00 77.50 186 ASN A N 1
ATOM 1518 C CA . ASN A 1 186 ? 13.344 9.525 -18.510 1.00 77.50 186 ASN A CA 1
ATOM 1519 C C . ASN A 1 186 ? 13.030 8.773 -19.820 1.00 77.50 186 ASN A C 1
ATOM 1521 O O . ASN A 1 186 ? 13.919 8.459 -20.618 1.00 77.50 186 ASN A O 1
ATOM 1525 N N . ASP A 1 187 ? 11.741 8.509 -20.053 1.00 78.25 187 ASP A N 1
ATOM 1526 C CA . ASP A 1 187 ? 11.248 7.773 -21.225 1.00 78.25 187 ASP A CA 1
ATOM 1527 C C . ASP A 1 187 ? 11.469 8.526 -22.552 1.00 78.25 187 ASP A C 1
ATOM 1529 O O . ASP A 1 187 ? 11.635 7.888 -23.591 1.00 78.25 187 ASP A O 1
ATOM 1533 N N . VAL A 1 188 ? 11.522 9.864 -22.534 1.00 78.75 188 VAL A N 1
ATOM 1534 C CA . VAL A 1 188 ? 11.783 10.683 -23.734 1.00 78.75 188 VAL A CA 1
ATOM 1535 C C . VAL A 1 188 ? 13.204 10.437 -24.239 1.00 78.75 188 VAL A C 1
ATOM 1537 O O . VAL A 1 188 ? 13.394 10.102 -25.408 1.00 78.75 188 VAL A O 1
ATOM 1540 N N . GLN A 1 189 ? 14.191 10.505 -23.341 1.00 84.19 189 GLN A N 1
ATOM 1541 C CA . GLN A 1 189 ? 15.583 10.167 -23.641 1.00 84.19 189 GLN A CA 1
ATOM 1542 C C . GLN A 1 189 ? 15.704 8.712 -24.111 1.00 84.19 189 GLN A C 1
ATOM 1544 O O . GLN A 1 189 ? 16.293 8.439 -25.152 1.00 84.19 189 GLN A O 1
ATOM 1549 N N . ARG A 1 190 ? 15.073 7.770 -23.402 1.00 88.94 190 ARG A N 1
ATOM 1550 C CA . ARG A 1 190 ? 15.051 6.353 -23.796 1.00 88.94 190 ARG A CA 1
ATOM 1551 C C . ARG A 1 190 ? 14.508 6.149 -25.215 1.00 88.94 190 ARG A C 1
ATOM 1553 O O . ARG A 1 190 ? 15.087 5.386 -25.982 1.00 88.94 190 ARG A O 1
ATOM 1560 N N . ASN A 1 191 ? 13.402 6.803 -25.569 1.00 83.50 191 ASN A N 1
ATOM 1561 C CA . ASN A 1 191 ? 12.774 6.662 -26.885 1.00 83.50 191 ASN A CA 1
ATOM 1562 C C . ASN A 1 191 ? 13.624 7.279 -28.003 1.00 83.50 191 ASN A C 1
ATOM 1564 O O . ASN A 1 191 ? 13.741 6.672 -29.070 1.00 83.50 191 ASN A O 1
ATOM 1568 N N . LEU A 1 192 ? 14.249 8.431 -27.745 1.00 83.75 192 LEU A N 1
ATOM 1569 C CA . LEU A 1 192 ? 15.185 9.057 -28.677 1.00 83.75 192 LEU A CA 1
ATOM 1570 C C . LEU A 1 192 ? 16.407 8.157 -28.911 1.00 83.75 192 LEU A C 1
ATOM 1572 O O . LEU A 1 192 ? 16.715 7.824 -30.052 1.00 83.75 192 LEU A O 1
ATOM 1576 N N . ALA A 1 193 ? 17.031 7.668 -27.836 1.00 89.44 193 ALA A N 1
ATOM 1577 C CA . ALA A 1 193 ? 18.160 6.744 -27.916 1.00 89.44 193 ALA A CA 1
ATOM 1578 C C . ALA A 1 193 ? 17.806 5.438 -28.636 1.00 89.44 193 ALA A C 1
ATOM 1580 O O . ALA A 1 193 ? 18.578 4.960 -29.459 1.00 89.44 193 ALA A O 1
ATOM 1581 N N . ALA A 1 194 ? 16.632 4.865 -28.358 1.00 88.25 194 ALA A N 1
ATOM 1582 C CA . ALA A 1 194 ? 16.175 3.659 -29.039 1.00 88.25 194 ALA A CA 1
ATOM 1583 C C . ALA A 1 194 ? 16.021 3.872 -30.550 1.00 88.25 194 ALA A C 1
ATOM 1585 O O . ALA A 1 194 ? 16.353 2.974 -31.308 1.00 88.25 194 ALA A O 1
ATOM 1586 N N . THR A 1 195 ? 15.558 5.050 -30.978 1.00 87.00 195 THR A N 1
ATOM 1587 C CA . THR A 1 195 ? 15.421 5.395 -32.404 1.00 87.00 195 THR A CA 1
ATOM 1588 C C . THR A 1 195 ? 16.789 5.524 -33.076 1.00 87.00 195 THR A C 1
ATOM 1590 O O . THR A 1 195 ? 16.987 4.993 -34.167 1.00 87.00 195 THR A O 1
ATOM 1593 N N . ILE A 1 196 ? 17.751 6.161 -32.398 1.00 88.50 196 ILE A N 1
ATOM 1594 C CA . ILE A 1 196 ? 19.139 6.266 -32.872 1.00 88.50 196 ILE A CA 1
ATOM 1595 C C . ILE A 1 196 ? 19.750 4.868 -33.012 1.00 88.50 196 ILE A C 1
ATOM 1597 O O . ILE A 1 196 ? 20.220 4.508 -34.083 1.00 88.50 196 ILE A O 1
ATOM 1601 N N . PHE A 1 197 ? 19.677 4.032 -31.972 1.00 91.44 197 PHE A N 1
ATOM 1602 C CA . PHE A 1 197 ? 20.229 2.677 -32.035 1.00 91.44 197 PHE A CA 1
ATOM 1603 C C . PHE A 1 197 ? 19.534 1.780 -33.064 1.00 91.44 197 PHE A C 1
ATOM 1605 O O . PHE A 1 197 ? 20.187 0.925 -33.660 1.00 91.44 197 PHE A O 1
ATOM 1612 N N . ASP A 1 198 ? 18.230 1.945 -33.279 1.00 87.25 198 ASP A N 1
ATOM 1613 C CA . ASP A 1 198 ? 17.503 1.184 -34.297 1.00 87.25 198 ASP A CA 1
ATOM 1614 C C . ASP A 1 198 ? 17.994 1.551 -35.704 1.00 87.25 198 ASP A C 1
ATOM 1616 O O . ASP A 1 198 ? 18.323 0.675 -36.504 1.00 87.25 198 ASP A O 1
ATOM 1620 N N . THR A 1 199 ? 18.169 2.849 -35.957 1.00 86.06 199 THR A N 1
ATOM 1621 C CA . THR A 1 199 ? 18.660 3.371 -37.241 1.00 86.06 199 THR A CA 1
ATOM 1622 C C . THR A 1 199 ? 20.113 2.958 -37.501 1.00 86.06 199 THR A C 1
ATOM 1624 O O . THR A 1 199 ? 20.428 2.385 -38.549 1.00 86.06 199 THR A O 1
ATOM 1627 N N . GLU A 1 200 ? 20.988 3.174 -36.517 1.00 88.12 200 GLU A N 1
ATOM 1628 C CA . GLU A 1 200 ? 22.437 3.025 -36.683 1.00 88.12 200 GLU A CA 1
ATOM 1629 C C . GLU A 1 200 ? 22.921 1.576 -36.555 1.00 88.12 200 GLU A C 1
ATOM 1631 O O . GLU A 1 200 ? 23.860 1.164 -37.237 1.00 88.12 200 GLU A O 1
ATOM 1636 N N . LEU A 1 201 ? 22.299 0.772 -35.683 1.00 86.25 201 LEU A N 1
ATOM 1637 C CA . LEU A 1 201 ? 22.818 -0.558 -35.335 1.00 86.25 201 LEU A CA 1
ATOM 1638 C C . LEU A 1 201 ? 21.974 -1.713 -35.874 1.00 86.25 201 LEU A C 1
ATOM 1640 O O . LEU A 1 201 ? 22.501 -2.821 -36.012 1.00 86.25 201 LEU A O 1
ATOM 1644 N N . CYS A 1 202 ? 20.685 -1.498 -36.160 1.00 83.44 202 CYS A N 1
ATOM 1645 C CA . CYS A 1 202 ? 19.777 -2.574 -36.580 1.00 83.44 202 CYS A CA 1
ATOM 1646 C C . CYS A 1 202 ? 19.630 -2.677 -38.105 1.00 83.44 202 CYS A C 1
ATOM 1648 O O . CYS A 1 202 ? 19.052 -3.638 -38.608 1.00 83.44 202 CYS A O 1
ATOM 1650 N N . SER A 1 203 ? 20.195 -1.747 -38.872 1.00 78.62 203 SER A N 1
ATOM 1651 C CA . SER A 1 203 ? 20.226 -1.812 -40.339 1.00 78.62 203 SER A CA 1
ATOM 1652 C C . SER A 1 203 ? 21.189 -2.893 -40.862 1.00 78.62 203 SER A C 1
ATOM 1654 O O . SER A 1 203 ? 20.875 -3.591 -41.831 1.00 78.62 203 SER A O 1
ATOM 1656 N N . ASN A 1 204 ? 22.311 -3.115 -40.171 1.00 79.00 204 ASN A N 1
ATOM 1657 C CA . ASN A 1 204 ? 23.386 -4.003 -40.617 1.00 79.00 204 ASN A CA 1
ATOM 1658 C C . ASN A 1 204 ? 23.263 -5.432 -40.059 1.00 79.00 204 ASN A C 1
ATOM 1660 O O . ASN A 1 204 ? 23.050 -5.647 -38.864 1.00 79.00 204 ASN A O 1
ATOM 1664 N N . ILE A 1 205 ? 23.430 -6.430 -40.934 1.00 86.81 205 ILE A N 1
ATOM 1665 C CA . ILE A 1 205 ? 23.588 -7.837 -40.538 1.00 86.81 205 ILE A CA 1
ATOM 1666 C C . ILE A 1 205 ? 25.069 -8.194 -40.427 1.00 86.81 205 ILE A C 1
ATOM 1668 O O . ILE A 1 205 ? 25.885 -7.728 -41.218 1.00 86.81 205 ILE A O 1
ATOM 1672 N N . PHE A 1 206 ? 25.418 -9.053 -39.474 1.00 84.69 206 PHE A N 1
ATOM 1673 C CA . PHE A 1 206 ? 26.791 -9.513 -39.284 1.00 84.69 206 PHE A CA 1
ATOM 1674 C C . PHE A 1 206 ? 26.834 -11.009 -38.945 1.00 84.69 206 PHE A C 1
ATOM 1676 O O . PHE A 1 206 ? 25.857 -11.564 -38.423 1.00 84.69 206 PHE A O 1
ATOM 1683 N N . PRO A 1 207 ? 27.942 -11.698 -39.261 1.00 85.38 207 PRO A N 1
ATOM 1684 C CA . PRO A 1 207 ? 28.058 -13.117 -38.994 1.00 85.38 207 PRO A CA 1
ATOM 1685 C C . PRO A 1 207 ? 28.472 -13.387 -37.544 1.00 85.38 207 PRO A C 1
ATOM 1687 O O . PRO A 1 207 ? 29.336 -12.711 -36.989 1.00 85.38 207 PRO A O 1
ATOM 1690 N N . ILE A 1 208 ? 27.919 -14.447 -36.961 1.00 82.56 208 ILE A N 1
ATOM 1691 C CA . ILE A 1 208 ? 28.372 -15.032 -35.697 1.00 82.56 208 ILE A CA 1
ATOM 1692 C C . ILE A 1 208 ? 28.759 -16.493 -35.884 1.00 82.56 208 ILE A C 1
ATOM 1694 O O . ILE A 1 208 ? 28.136 -17.221 -36.659 1.00 82.56 208 ILE A O 1
ATOM 1698 N N . ASN A 1 209 ? 29.762 -16.931 -35.130 1.00 77.38 209 ASN A N 1
ATOM 1699 C CA . ASN A 1 209 ? 30.190 -18.323 -35.102 1.00 77.38 209 ASN A CA 1
ATOM 1700 C C . ASN A 1 209 ? 29.521 -19.042 -33.931 1.00 77.38 209 ASN A C 1
ATOM 1702 O O . ASN A 1 209 ? 29.655 -18.640 -32.775 1.00 77.38 209 ASN A O 1
ATOM 1706 N N . ILE A 1 210 ? 28.798 -20.115 -34.233 1.00 73.56 210 ILE A N 1
ATOM 1707 C CA . ILE A 1 210 ? 28.111 -20.954 -33.255 1.00 73.56 210 ILE A CA 1
ATOM 1708 C C . ILE A 1 210 ? 28.801 -22.313 -33.236 1.00 73.56 210 ILE A C 1
ATOM 1710 O O . ILE A 1 210 ? 28.852 -23.013 -34.250 1.00 73.56 210 ILE A O 1
ATOM 1714 N N . ILE A 1 211 ? 29.312 -22.698 -32.068 1.00 67.69 211 ILE A N 1
ATOM 1715 C CA . ILE A 1 211 ? 29.913 -24.014 -31.845 1.00 67.69 211 ILE A CA 1
ATOM 1716 C C . ILE A 1 211 ? 28.821 -24.938 -31.301 1.00 67.69 211 ILE A C 1
ATOM 1718 O O . ILE A 1 211 ? 28.366 -24.781 -30.168 1.00 67.69 211 ILE A O 1
ATOM 1722 N N . GLY A 1 212 ? 28.359 -25.871 -32.135 1.00 67.69 212 GLY A N 1
ATOM 1723 C CA . GLY A 1 212 ? 27.358 -26.875 -31.774 1.00 67.69 212 GLY A CA 1
ATOM 1724 C C . GLY A 1 212 ? 27.906 -28.301 -31.860 1.00 67.69 212 GLY A C 1
ATOM 1725 O O . GLY A 1 212 ? 29.039 -28.529 -32.275 1.00 67.69 212 GLY A O 1
ATOM 1726 N N . LYS A 1 213 ? 27.066 -29.294 -31.538 1.00 68.75 213 LYS A N 1
ATOM 1727 C CA . LYS A 1 213 ? 27.430 -30.728 -31.584 1.00 68.75 213 LYS A CA 1
ATOM 1728 C C . LYS A 1 213 ? 27.861 -31.236 -32.975 1.00 68.75 213 LYS A C 1
ATOM 1730 O O . LYS A 1 213 ? 28.430 -32.314 -33.062 1.00 68.75 213 LYS A O 1
ATOM 1735 N N . ARG A 1 214 ? 27.573 -30.490 -34.051 1.00 72.25 214 ARG A N 1
ATOM 1736 C CA . ARG A 1 214 ? 27.913 -30.824 -35.450 1.00 72.25 214 ARG A CA 1
ATOM 1737 C C . ARG A 1 214 ? 29.098 -30.013 -36.009 1.00 72.25 214 ARG A C 1
ATOM 1739 O O . ARG A 1 214 ? 29.315 -30.036 -37.213 1.00 72.25 214 ARG A O 1
ATOM 1746 N N . GLY A 1 215 ? 29.844 -29.301 -35.158 1.00 72.56 215 GLY A N 1
ATOM 1747 C CA . GLY A 1 215 ? 30.966 -28.446 -35.564 1.00 72.56 215 GLY A CA 1
ATOM 1748 C C . GLY A 1 215 ? 30.622 -26.948 -35.620 1.00 72.56 215 GLY A C 1
ATOM 1749 O O . GLY A 1 215 ? 29.513 -26.551 -35.238 1.00 72.56 215 GLY A O 1
ATOM 1750 N N . PRO A 1 216 ? 31.582 -26.097 -36.033 1.00 77.19 216 PRO A N 1
ATOM 1751 C CA . PRO A 1 216 ? 31.386 -24.656 -36.139 1.00 77.19 216 PRO A CA 1
ATOM 1752 C C . PRO A 1 216 ? 30.462 -24.320 -37.316 1.00 77.19 216 PRO A C 1
ATOM 1754 O O . PRO A 1 216 ? 30.671 -24.771 -38.438 1.00 77.19 216 PRO A O 1
ATOM 1757 N N . THR A 1 217 ? 29.439 -23.509 -37.058 1.00 78.56 217 THR A N 1
ATOM 1758 C CA . THR A 1 217 ? 28.502 -23.017 -38.080 1.00 78.56 217 THR A CA 1
ATOM 1759 C C . THR A 1 217 ? 28.390 -21.501 -37.994 1.00 78.56 217 THR A C 1
ATOM 1761 O O . THR A 1 217 ? 28.375 -20.941 -36.897 1.00 78.56 217 THR A O 1
ATOM 1764 N N . GLN A 1 218 ? 28.328 -20.829 -39.144 1.00 82.00 218 GLN A N 1
ATOM 1765 C CA . GLN A 1 218 ? 28.195 -19.376 -39.217 1.00 82.00 218 GLN A CA 1
ATOM 1766 C C . GLN A 1 218 ? 26.723 -19.000 -39.416 1.00 82.00 218 GLN A C 1
ATOM 1768 O O . GLN A 1 218 ? 26.052 -19.542 -40.295 1.00 82.00 218 GLN A O 1
ATOM 1773 N N . LYS A 1 219 ? 26.210 -18.074 -38.603 1.00 84.31 219 LYS A N 1
ATOM 1774 C CA . LYS A 1 219 ? 24.841 -17.555 -38.708 1.00 84.31 219 LYS A CA 1
ATOM 1775 C C . LYS A 1 219 ? 24.870 -16.042 -38.845 1.00 84.31 219 LYS A C 1
ATOM 1777 O O . LYS A 1 219 ? 25.525 -15.369 -38.060 1.00 84.31 219 LYS A O 1
ATOM 1782 N N . TRP A 1 220 ? 24.114 -15.509 -39.794 1.00 84.25 220 TRP A N 1
ATOM 1783 C CA . TRP A 1 220 ? 23.921 -14.069 -39.933 1.00 84.25 220 TRP A CA 1
ATOM 1784 C C . TRP A 1 220 ? 22.820 -13.606 -38.986 1.00 84.25 220 TRP A C 1
ATOM 1786 O O . TRP A 1 220 ? 21.724 -14.173 -38.970 1.00 84.25 220 TRP A O 1
ATOM 1796 N N . ILE A 1 221 ? 23.130 -12.611 -38.163 1.00 85.62 221 ILE A N 1
ATOM 1797 C CA . ILE A 1 221 ? 22.193 -12.022 -37.209 1.00 85.62 221 ILE A CA 1
ATOM 1798 C C . ILE A 1 221 ? 22.186 -10.503 -37.346 1.00 85.62 221 ILE A C 1
ATOM 1800 O O . ILE A 1 221 ? 23.063 -9.910 -37.971 1.00 85.62 221 ILE A O 1
ATOM 1804 N N . ARG A 1 222 ? 21.170 -9.887 -36.751 1.00 87.81 222 ARG A N 1
ATOM 1805 C CA . ARG A 1 222 ? 20.965 -8.444 -36.708 1.00 87.81 222 ARG A CA 1
ATOM 1806 C C . ARG A 1 222 ? 20.815 -8.008 -35.255 1.00 87.81 222 ARG A C 1
ATOM 1808 O O . ARG A 1 222 ? 20.225 -8.750 -34.457 1.00 87.81 222 ARG A O 1
ATOM 1815 N N . THR A 1 223 ? 21.339 -6.827 -34.939 1.00 85.81 223 THR A N 1
ATOM 1816 C CA . THR A 1 223 ? 21.085 -6.155 -33.662 1.00 85.81 223 THR A CA 1
ATOM 1817 C C . THR A 1 223 ? 19.592 -5.899 -33.512 1.00 85.81 223 THR A C 1
ATOM 1819 O O . THR A 1 223 ? 18.939 -5.503 -34.469 1.00 85.81 223 THR A O 1
ATOM 1822 N N . ASN A 1 224 ? 19.050 -6.110 -32.317 1.00 85.81 224 ASN A N 1
ATOM 1823 C CA . ASN A 1 224 ? 17.650 -5.814 -32.032 1.00 85.81 224 ASN A CA 1
ATOM 1824 C C . ASN A 1 224 ? 17.547 -4.872 -30.836 1.00 85.81 224 ASN A C 1
ATOM 1826 O O . ASN A 1 224 ? 18.057 -5.180 -29.751 1.00 85.81 224 ASN A O 1
ATOM 1830 N N . VAL A 1 225 ? 16.823 -3.770 -31.017 1.00 86.62 225 VAL A N 1
ATOM 1831 C CA . VAL A 1 225 ? 16.445 -2.851 -29.943 1.00 86.62 225 VAL A CA 1
ATOM 1832 C C . VAL A 1 225 ? 15.159 -3.349 -29.293 1.00 86.62 225 VAL A C 1
ATOM 1834 O O . VAL A 1 225 ? 14.144 -3.566 -29.945 1.00 86.62 225 VAL A O 1
ATOM 1837 N N . THR A 1 226 ? 15.192 -3.515 -27.977 1.00 83.25 226 THR A N 1
ATOM 1838 C CA . THR A 1 226 ? 14.008 -3.811 -27.166 1.00 83.25 226 THR A CA 1
ATOM 1839 C C . THR A 1 226 ? 13.827 -2.704 -26.139 1.00 83.25 226 THR A C 1
ATOM 1841 O O . THR A 1 226 ? 14.739 -2.405 -25.362 1.00 83.25 226 THR A O 1
ATOM 1844 N N . LYS A 1 227 ? 12.654 -2.070 -26.158 1.00 73.81 227 LYS A N 1
ATOM 1845 C CA . LYS A 1 227 ? 12.229 -1.117 -25.130 1.00 73.81 227 LYS A CA 1
ATOM 1846 C C . LYS A 1 227 ? 11.518 -1.898 -24.032 1.00 73.81 227 LYS A C 1
ATOM 1848 O O . LYS A 1 227 ? 10.828 -2.874 -24.323 1.00 73.81 227 LYS A O 1
ATOM 1853 N N . ASN A 1 228 ? 11.669 -1.474 -22.780 1.00 64.75 228 ASN A N 1
ATOM 1854 C CA . ASN A 1 228 ? 10.768 -1.941 -21.734 1.00 64.75 228 ASN A CA 1
ATOM 1855 C C . ASN A 1 228 ? 9.429 -1.204 -21.880 1.00 64.75 228 ASN A C 1
ATOM 1857 O O . ASN A 1 228 ? 9.178 -0.197 -21.215 1.00 64.75 228 ASN A O 1
ATOM 1861 N N . ASP A 1 229 ? 8.613 -1.662 -22.822 1.00 51.66 229 ASP A N 1
ATOM 1862 C CA . ASP A 1 229 ? 7.220 -1.260 -22.932 1.00 51.66 229 ASP A CA 1
ATOM 1863 C C . ASP A 1 229 ? 6.412 -2.360 -22.253 1.00 51.66 229 ASP A C 1
ATOM 1865 O O . ASP A 1 229 ? 6.037 -3.346 -22.875 1.00 51.66 229 ASP A O 1
ATOM 1869 N N . ASP A 1 230 ? 6.221 -2.233 -20.943 1.00 44.72 230 ASP A N 1
ATOM 1870 C CA . ASP A 1 230 ? 5.232 -3.037 -20.240 1.00 44.72 230 ASP A CA 1
ATOM 1871 C C . ASP A 1 230 ? 3.859 -2.392 -20.515 1.00 44.72 230 ASP A C 1
ATOM 1873 O O . ASP A 1 230 ? 3.590 -1.298 -20.000 1.00 44.72 230 ASP A O 1
ATOM 1877 N N . PRO A 1 231 ? 3.000 -2.977 -21.374 1.00 38.38 231 PRO A N 1
ATOM 1878 C CA . PRO A 1 231 ? 1.725 -2.370 -21.761 1.00 38.38 231 PRO A CA 1
ATOM 1879 C C . PRO A 1 231 ? 0.743 -2.271 -20.582 1.00 38.38 231 PRO A C 1
ATOM 1881 O O . PRO A 1 231 ? -0.203 -1.489 -20.641 1.00 38.38 231 PRO A O 1
ATOM 1884 N N . ASN A 1 232 ? 1.006 -2.981 -19.479 1.00 35.19 232 ASN A N 1
ATOM 1885 C CA . ASN A 1 232 ? 0.257 -2.866 -18.227 1.00 35.19 232 ASN A CA 1
ATOM 1886 C C . ASN A 1 232 ? 0.770 -1.746 -17.307 1.00 35.19 232 ASN A C 1
ATOM 1888 O O . ASN A 1 232 ? 0.131 -1.427 -16.300 1.00 35.19 232 ASN A O 1
ATOM 1892 N N . ALA A 1 233 ? 1.904 -1.115 -17.630 1.00 38.53 233 ALA A N 1
ATOM 1893 C CA . ALA A 1 233 ? 2.429 -0.026 -16.822 1.00 38.53 233 ALA A CA 1
ATOM 1894 C C . ALA A 1 233 ? 1.587 1.242 -16.982 1.00 38.53 233 ALA A C 1
ATOM 1896 O O . ALA A 1 233 ? 1.376 1.928 -15.999 1.00 38.53 233 ALA A O 1
ATOM 1897 N N . SER A 1 234 ? 1.066 1.578 -18.163 1.00 34.72 234 SER A N 1
ATOM 1898 C CA . SER A 1 234 ? 0.336 2.842 -18.378 1.00 34.72 234 SER A CA 1
ATOM 1899 C C . SER A 1 234 ? -0.991 2.940 -17.615 1.00 34.72 234 SER A C 1
ATOM 1901 O O . SER A 1 234 ? -1.304 4.019 -17.116 1.00 34.72 234 SER A O 1
ATOM 1903 N N . GLN A 1 235 ? -1.723 1.837 -17.433 1.00 35.56 235 GLN A N 1
ATOM 1904 C CA . GLN A 1 235 ? -2.943 1.826 -16.609 1.00 35.56 235 GLN A CA 1
ATOM 1905 C C . GLN A 1 235 ? -2.641 1.783 -15.101 1.00 35.56 235 GLN A C 1
ATOM 1907 O O . GLN A 1 235 ? -3.358 2.399 -14.318 1.00 35.56 235 GLN A O 1
ATOM 1912 N N . ASN A 1 236 ? -1.521 1.176 -14.689 1.00 35.09 236 ASN A N 1
ATOM 1913 C CA . ASN A 1 236 ? -1.043 1.229 -13.301 1.00 35.09 236 ASN A CA 1
ATOM 1914 C C . ASN A 1 236 ? -0.223 2.494 -12.971 1.00 35.09 236 ASN A C 1
ATOM 1916 O O . ASN A 1 236 ? 0.022 2.776 -11.800 1.00 35.09 236 ASN A O 1
ATOM 1920 N N . ARG A 1 237 ? 0.192 3.296 -13.962 1.00 38.84 237 ARG A N 1
ATOM 1921 C CA . ARG A 1 237 ? 1.061 4.477 -13.778 1.00 38.84 237 ARG A CA 1
ATOM 1922 C C . ARG A 1 237 ? 0.378 5.588 -12.978 1.00 38.84 237 ARG A C 1
ATOM 1924 O O . ARG A 1 237 ? 1.065 6.257 -12.218 1.00 38.84 237 ARG A O 1
ATOM 1931 N N . SER A 1 238 ? -0.947 5.743 -13.048 1.00 39.41 238 SER A N 1
ATOM 1932 C CA . SER A 1 238 ? -1.657 6.713 -12.190 1.00 39.41 238 SER A CA 1
ATOM 1933 C C . SER A 1 238 ? -1.617 6.330 -10.701 1.00 39.41 238 SER A C 1
ATOM 1935 O O . SER A 1 238 ? -1.634 7.207 -9.841 1.00 39.41 238 SER A O 1
ATOM 1937 N N . LEU A 1 239 ? -1.524 5.031 -10.396 1.00 40.19 239 LEU A N 1
ATOM 1938 C CA . LEU A 1 239 ? -1.449 4.496 -9.031 1.00 40.19 239 LEU A CA 1
ATOM 1939 C C . LEU A 1 239 ? 0.003 4.318 -8.547 1.00 40.19 239 LEU A C 1
ATOM 1941 O O . LEU A 1 239 ? 0.259 4.329 -7.347 1.00 40.19 239 LEU A O 1
ATOM 1945 N N . SER A 1 240 ? 0.968 4.186 -9.466 1.00 43.91 240 SER A N 1
ATOM 1946 C CA . SER A 1 240 ? 2.368 3.875 -9.139 1.00 43.91 240 SER A CA 1
ATOM 1947 C C . SER A 1 240 ? 3.258 5.097 -8.862 1.00 43.91 240 SER A C 1
ATOM 1949 O O . SER A 1 240 ? 4.375 4.922 -8.378 1.00 43.91 240 SER A O 1
ATOM 1951 N N . PHE A 1 241 ? 2.789 6.323 -9.128 1.00 52.00 241 PHE A N 1
ATOM 1952 C CA . PHE A 1 241 ? 3.498 7.576 -8.806 1.00 52.00 241 PHE A CA 1
ATOM 1953 C C . PHE A 1 241 ? 2.847 8.335 -7.647 1.00 52.00 241 PHE A C 1
ATOM 1955 O O . PHE A 1 241 ? 2.781 9.566 -7.651 1.00 52.00 241 PHE A O 1
ATOM 1962 N N . ARG A 1 242 ? 2.333 7.604 -6.657 1.00 59.66 242 ARG A N 1
ATOM 1963 C CA . ARG A 1 242 ? 1.757 8.199 -5.455 1.00 59.66 242 ARG A CA 1
ATOM 1964 C C . ARG A 1 242 ? 2.381 7.606 -4.206 1.00 59.66 242 ARG A C 1
ATOM 1966 O O . ARG A 1 242 ? 2.628 6.404 -4.137 1.00 59.66 242 ARG A O 1
ATOM 1973 N N . ASN A 1 243 ? 2.646 8.446 -3.215 1.00 64.88 243 ASN A N 1
ATOM 1974 C CA . ASN A 1 243 ? 2.929 7.970 -1.872 1.00 64.88 243 ASN A CA 1
ATOM 1975 C C . ASN A 1 243 ? 1.611 7.521 -1.251 1.00 64.88 243 ASN A C 1
ATOM 1977 O O . ASN A 1 243 ? 0.606 8.220 -1.348 1.00 64.88 243 ASN A O 1
ATOM 1981 N N . ILE A 1 244 ? 1.615 6.341 -0.637 1.00 67.31 244 ILE A N 1
ATOM 1982 C CA . ILE A 1 244 ? 0.449 5.819 0.067 1.00 67.31 244 ILE A CA 1
ATOM 1983 C C . ILE A 1 244 ? 0.746 5.936 1.550 1.00 67.31 244 ILE A C 1
ATOM 1985 O O . ILE A 1 244 ? 1.643 5.268 2.065 1.00 67.31 244 ILE A O 1
ATOM 1989 N N . PHE A 1 245 ? -0.013 6.768 2.242 1.00 67.75 245 PHE A N 1
ATOM 1990 C CA . PHE A 1 245 ? 0.107 6.998 3.668 1.00 67.75 245 PHE A CA 1
ATOM 1991 C C . PHE A 1 245 ? -1.089 6.412 4.386 1.00 67.75 245 PHE A C 1
ATOM 1993 O O . PHE A 1 245 ? -2.224 6.687 4.030 1.00 67.75 245 PHE A O 1
ATOM 2000 N N . ARG A 1 246 ? -0.848 5.646 5.443 1.00 70.44 246 ARG A N 1
ATOM 2001 C CA . ARG A 1 246 ? -1.875 5.347 6.432 1.00 70.44 246 ARG A CA 1
ATOM 2002 C C . ARG A 1 246 ? -1.774 6.356 7.560 1.00 70.44 246 ARG A C 1
ATOM 2004 O O . ARG A 1 246 ? -0.768 6.371 8.271 1.00 70.44 246 ARG A O 1
ATOM 2011 N N . ILE A 1 247 ? -2.822 7.144 7.723 1.00 69.62 247 ILE A N 1
ATOM 2012 C CA . ILE A 1 247 ? -3.003 8.109 8.797 1.00 69.62 247 ILE A CA 1
ATOM 2013 C C . ILE A 1 247 ? -3.986 7.531 9.809 1.00 69.62 247 ILE A C 1
ATOM 2015 O O . ILE A 1 247 ? -5.076 7.105 9.453 1.00 69.62 247 ILE A O 1
ATOM 2019 N N . THR A 1 248 ? -3.609 7.522 11.076 1.00 69.69 248 THR A N 1
ATOM 2020 C CA . THR A 1 248 ? -4.509 7.293 12.202 1.00 69.69 248 THR A CA 1
ATOM 2021 C C . THR A 1 248 ? -4.759 8.638 12.865 1.00 69.69 248 THR A C 1
ATOM 2023 O O . THR A 1 248 ? -3.800 9.328 13.218 1.00 69.69 248 THR A O 1
ATOM 2026 N N . THR A 1 249 ? -6.017 9.011 13.050 1.00 63.91 249 THR A N 1
ATOM 2027 C CA . THR A 1 249 ? -6.420 10.246 13.727 1.00 63.91 249 THR A CA 1
ATOM 2028 C C . THR A 1 249 ? -6.769 10.013 15.196 1.00 63.91 249 THR A C 1
ATOM 2030 O O . THR A 1 249 ? -6.947 8.872 15.635 1.00 63.91 249 THR A O 1
ATOM 2033 N N . ILE A 1 250 ? -6.862 11.096 15.977 1.00 61.75 250 ILE A N 1
ATOM 2034 C CA . ILE A 1 250 ? -7.285 11.041 17.391 1.00 61.75 250 ILE A CA 1
ATOM 2035 C C . ILE A 1 250 ? -8.717 10.505 17.527 1.00 61.75 250 ILE A C 1
ATOM 2037 O O . ILE A 1 250 ? -8.995 9.658 18.384 1.00 61.75 250 ILE A O 1
ATOM 2041 N N . SER A 1 251 ? -9.631 10.962 16.668 1.00 59.72 251 SER A N 1
ATOM 2042 C CA . SER A 1 251 ? -11.033 10.559 16.692 1.00 59.72 251 SER A CA 1
ATOM 2043 C C . SER A 1 251 ? -11.611 10.402 15.285 1.00 59.72 251 SER A C 1
ATOM 2045 O O . SER A 1 251 ? -10.991 10.756 14.280 1.00 59.72 251 SER A O 1
ATOM 2047 N N . ARG A 1 252 ? -12.818 9.838 15.207 1.00 59.94 252 ARG A N 1
ATOM 2048 C CA . ARG A 1 252 ? -13.551 9.707 13.944 1.00 59.94 252 ARG A CA 1
ATOM 2049 C C . ARG A 1 252 ? -13.963 11.079 13.406 1.00 59.94 252 ARG A C 1
ATOM 2051 O O . ARG A 1 252 ? -13.948 11.304 12.203 1.00 59.94 252 ARG A O 1
ATOM 2058 N N . GLU A 1 253 ? -14.312 11.997 14.297 1.00 63.22 253 GLU A N 1
ATOM 2059 C CA . GLU A 1 253 ? -14.680 13.375 13.974 1.00 63.22 253 GLU A CA 1
ATOM 2060 C C . GLU A 1 253 ? -13.481 14.132 13.401 1.00 63.22 253 GLU A C 1
ATOM 2062 O O . GLU A 1 253 ? -13.632 14.857 12.422 1.00 63.22 253 GLU A O 1
ATOM 2067 N N . THR A 1 254 ? -12.276 13.908 13.935 1.00 63.59 254 THR A N 1
ATOM 2068 C CA . THR A 1 254 ? -11.062 14.505 13.367 1.00 63.59 254 THR A CA 1
ATOM 2069 C C . THR A 1 254 ? -10.638 13.837 12.060 1.00 63.59 254 THR A C 1
ATOM 2071 O O . THR A 1 254 ? -10.112 14.515 11.182 1.00 63.59 254 THR A O 1
ATOM 2074 N N . ALA A 1 255 ? -10.960 12.552 11.853 1.00 61.66 255 ALA A N 1
ATOM 2075 C CA . ALA A 1 255 ? -10.842 11.937 10.531 1.00 61.66 255 ALA A CA 1
ATOM 2076 C C . ALA A 1 255 ? -11.712 12.673 9.508 1.00 61.66 255 ALA A C 1
ATOM 2078 O O . ALA A 1 255 ? -11.216 12.970 8.430 1.00 61.66 255 ALA A O 1
ATOM 2079 N N . LEU A 1 256 ? -12.953 13.043 9.856 1.00 59.47 256 LEU A N 1
ATOM 2080 C CA . LEU A 1 256 ? -13.848 13.816 8.981 1.00 59.47 256 LEU A CA 1
ATOM 2081 C C . LEU A 1 256 ? -13.306 15.216 8.636 1.00 59.47 256 LEU A C 1
ATOM 2083 O O . LEU A 1 256 ? -13.603 15.713 7.559 1.00 59.47 256 LEU A O 1
ATOM 2087 N N . GLN A 1 257 ? -12.482 15.825 9.495 1.00 60.41 257 GLN A N 1
ATOM 2088 C CA . GLN A 1 257 ? -11.861 17.139 9.249 1.00 60.41 257 GLN A CA 1
ATOM 2089 C C . GLN A 1 257 ? -10.679 17.087 8.269 1.00 60.41 257 GLN A C 1
ATOM 2091 O O . GLN A 1 257 ? -10.353 18.095 7.647 1.00 60.41 257 GLN A O 1
ATOM 2096 N N . ILE A 1 258 ? -10.053 15.916 8.096 1.00 59.88 258 ILE A N 1
ATOM 2097 C CA . ILE A 1 258 ? -9.028 15.689 7.059 1.00 59.88 258 ILE A CA 1
ATOM 2098 C C . ILE A 1 258 ? -9.661 15.692 5.652 1.00 59.88 258 ILE A C 1
ATOM 2100 O O . ILE A 1 258 ? -8.960 15.849 4.653 1.00 59.88 258 ILE A O 1
ATOM 2104 N N . PHE A 1 259 ? -10.992 15.602 5.568 1.00 57.97 259 PHE A N 1
ATOM 2105 C CA . PHE A 1 259 ? -11.751 15.858 4.353 1.00 57.97 259 PHE A CA 1
ATOM 2106 C C . PHE A 1 259 ? -12.167 17.330 4.347 1.00 57.97 259 PHE A C 1
ATOM 2108 O O . PHE A 1 259 ? -13.063 17.707 5.103 1.00 57.97 259 PHE A O 1
ATOM 2115 N N . PRO A 1 260 ? -11.642 18.179 3.449 1.00 47.44 260 PRO A N 1
ATOM 2116 C CA . PRO A 1 260 ? -12.541 19.160 2.888 1.00 47.44 260 PRO A CA 1
ATOM 2117 C C . PRO A 1 260 ? -13.574 18.324 2.135 1.00 47.44 260 PRO A C 1
ATOM 2119 O O . PRO A 1 260 ? -13.274 17.746 1.086 1.00 47.44 260 PRO A O 1
ATOM 2122 N N . SER A 1 261 ? -14.788 18.199 2.674 1.00 38.25 261 SER A N 1
ATOM 2123 C CA . SER A 1 261 ? -15.890 17.968 1.762 1.00 38.25 261 SER A CA 1
ATOM 2124 C C . SER A 1 261 ? -15.740 19.018 0.664 1.00 38.25 261 SER A C 1
ATOM 2126 O O . SER A 1 261 ? -15.459 20.192 0.920 1.00 38.25 261 SER A O 1
ATOM 2128 N N . LEU A 1 262 ? -15.923 18.593 -0.576 1.00 39.09 262 LEU A N 1
ATOM 2129 C CA . LEU A 1 262 ? -16.320 19.464 -1.673 1.00 39.09 262 LEU A CA 1
ATOM 2130 C C . LEU A 1 262 ? -17.693 20.122 -1.369 1.00 39.09 262 LEU A C 1
ATOM 2132 O O . LEU A 1 262 ? -18.520 20.258 -2.259 1.00 39.09 262 LEU A O 1
ATOM 2136 N N . ASP A 1 263 ? -17.965 20.519 -0.120 1.00 33.12 263 ASP A N 1
ATOM 2137 C CA . ASP A 1 263 ? -19.049 21.414 0.241 1.00 33.12 263 ASP A CA 1
ATOM 2138 C C . ASP A 1 263 ? -18.517 22.832 0.123 1.00 33.12 263 ASP A C 1
ATOM 2140 O O . ASP A 1 263 ? -17.881 23.395 1.015 1.00 33.12 263 ASP A O 1
ATOM 2144 N N . THR A 1 264 ? -18.831 23.431 -1.011 1.00 36.81 264 THR A N 1
ATOM 2145 C CA . THR A 1 264 ? -18.608 24.829 -1.370 1.00 36.81 264 THR A CA 1
ATOM 2146 C C . THR A 1 264 ? -19.294 25.857 -0.452 1.00 36.81 264 THR A C 1
ATOM 2148 O O . THR A 1 264 ? -19.474 26.989 -0.879 1.00 36.81 264 THR A O 1
ATOM 2151 N N . ASN A 1 265 ? -19.684 25.538 0.791 1.00 32.88 265 ASN A N 1
ATOM 2152 C CA . ASN A 1 265 ? -20.578 26.396 1.586 1.00 32.88 265 ASN A CA 1
ATOM 2153 C C . ASN A 1 265 ? -20.210 26.610 3.065 1.00 32.88 265 ASN A C 1
ATOM 2155 O O . ASN A 1 265 ? -21.079 26.978 3.850 1.00 32.88 265 ASN A O 1
ATOM 2159 N N . LEU A 1 266 ? -18.946 26.475 3.470 1.00 36.06 266 LEU A N 1
ATOM 2160 C CA . LEU A 1 266 ? -18.499 26.957 4.788 1.00 36.06 266 LEU A CA 1
ATOM 2161 C C . LEU A 1 266 ? -17.248 27.834 4.651 1.00 36.06 266 LEU A C 1
ATOM 2163 O O . LEU A 1 266 ? -16.138 27.490 5.046 1.00 36.06 266 LEU A O 1
ATOM 2167 N N . SER A 1 267 ? -17.459 29.023 4.084 1.00 37.12 267 SER A N 1
ATOM 2168 C CA . SER A 1 267 ? -16.591 30.176 4.322 1.00 37.12 267 SER A CA 1
ATOM 2169 C C . SER A 1 267 ? -16.648 30.488 5.812 1.00 37.12 267 SER A C 1
ATOM 2171 O O . SER A 1 267 ? -17.684 30.963 6.240 1.00 37.12 267 SER A O 1
ATOM 2173 N N . TYR A 1 268 ? -15.606 30.160 6.581 1.00 37.22 268 TYR A N 1
ATOM 2174 C CA . TYR A 1 268 ? -15.046 30.919 7.719 1.00 37.22 268 TYR A CA 1
ATOM 2175 C C . TYR A 1 268 ? -14.006 30.043 8.446 1.00 37.22 268 TYR A C 1
ATOM 2177 O O . TYR A 1 268 ? -14.216 29.585 9.564 1.00 37.22 268 TYR A O 1
ATOM 2185 N N . ALA A 1 269 ? -12.846 29.824 7.824 1.00 33.78 269 ALA A N 1
ATOM 2186 C CA . ALA A 1 269 ? -11.637 29.415 8.536 1.00 33.78 269 ALA A CA 1
ATOM 2187 C C . ALA A 1 269 ? -10.408 29.985 7.816 1.00 33.78 269 ALA A C 1
ATOM 2189 O O . ALA A 1 269 ? -10.341 30.006 6.588 1.00 33.78 269 ALA A O 1
ATOM 2190 N N . LYS A 1 270 ? -9.480 30.537 8.602 1.00 31.59 270 LYS A N 1
ATOM 2191 C CA . LYS A 1 270 ? -8.313 31.313 8.157 1.00 31.59 270 LYS A CA 1
ATOM 2192 C C . LYS A 1 270 ? -7.459 30.555 7.123 1.00 31.59 270 LYS A C 1
ATOM 2194 O O . LYS A 1 270 ? -7.250 29.355 7.283 1.00 31.59 270 LYS A O 1
ATOM 2199 N N . PRO A 1 271 ? -6.889 31.251 6.122 1.00 35.84 271 PRO A N 1
ATOM 2200 C CA . PRO A 1 271 ? -6.058 30.626 5.105 1.00 35.84 271 PRO A CA 1
ATOM 2201 C C . PRO A 1 271 ? -4.686 30.293 5.699 1.00 35.84 271 PRO A C 1
ATOM 2203 O O . PRO A 1 271 ? -3.818 31.157 5.817 1.00 35.84 271 PRO A O 1
ATOM 2206 N N . ILE A 1 272 ? -4.472 29.034 6.072 1.00 38.06 272 ILE A N 1
ATOM 2207 C CA . ILE A 1 272 ? -3.125 28.514 6.308 1.00 38.06 272 ILE A CA 1
ATOM 2208 C C . ILE A 1 272 ? -2.622 27.997 4.960 1.00 38.06 272 ILE A C 1
ATOM 2210 O O . ILE A 1 272 ? -3.084 26.978 4.464 1.00 38.06 272 ILE A O 1
ATOM 2214 N N . ILE A 1 273 ? -1.743 28.789 4.341 1.00 35.19 273 ILE A N 1
ATOM 2215 C CA . ILE A 1 273 ? -0.765 28.449 3.292 1.00 35.19 273 ILE A CA 1
ATOM 2216 C C . ILE A 1 273 ? -1.067 27.118 2.562 1.00 35.19 273 ILE A C 1
ATOM 2218 O O . ILE A 1 273 ? -0.459 26.082 2.824 1.00 35.19 273 ILE A O 1
ATOM 2222 N N . ASN A 1 274 ? -1.989 27.152 1.595 1.00 36.72 274 ASN A N 1
ATOM 2223 C CA . ASN A 1 274 ? -2.215 26.043 0.664 1.00 36.72 274 ASN A CA 1
ATOM 2224 C C . ASN A 1 274 ? -1.045 25.977 -0.333 1.00 36.72 274 ASN A C 1
ATOM 2226 O O . ASN A 1 274 ? -1.092 26.578 -1.402 1.00 36.72 274 ASN A O 1
ATOM 2230 N N . ARG A 1 275 ? 0.034 25.267 0.022 1.00 39.25 275 ARG A N 1
ATOM 2231 C CA . ARG A 1 275 ? 1.156 24.986 -0.900 1.00 39.25 275 ARG A CA 1
ATOM 2232 C C . ARG A 1 275 ? 0.915 23.789 -1.827 1.00 39.25 275 ARG A C 1
ATOM 2234 O O . ARG A 1 275 ? 1.701 23.595 -2.746 1.00 39.25 275 ARG A O 1
ATOM 2241 N N . TYR A 1 276 ? -0.162 23.022 -1.635 1.00 41.19 276 TYR A N 1
ATOM 2242 C CA . TYR A 1 276 ? -0.457 21.839 -2.445 1.00 41.19 276 TYR A CA 1
ATOM 2243 C C . TYR A 1 276 ? -1.948 21.733 -2.777 1.00 41.19 276 TYR A C 1
ATOM 2245 O O . TYR A 1 276 ? -2.780 21.623 -1.868 1.00 41.19 276 TYR A O 1
ATOM 2253 N N . ASP A 1 277 ? -2.256 21.732 -4.077 1.00 48.25 277 ASP A N 1
ATOM 2254 C CA . ASP A 1 277 ? -3.571 21.394 -4.622 1.00 48.25 277 ASP A CA 1
ATOM 2255 C C . ASP A 1 277 ? -3.912 19.930 -4.276 1.00 48.25 277 ASP A C 1
ATOM 2257 O O . ASP A 1 277 ? -3.173 19.003 -4.618 1.00 48.25 277 ASP A O 1
ATOM 2261 N N . THR A 1 278 ? -4.996 19.725 -3.525 1.00 51.62 278 THR A N 1
ATOM 2262 C CA . THR A 1 278 ? -5.466 18.406 -3.060 1.00 51.62 278 THR A CA 1
ATOM 2263 C C . THR A 1 278 ? -6.401 17.728 -4.049 1.00 51.62 278 THR A C 1
ATOM 2265 O O . THR A 1 278 ? -6.821 16.604 -3.792 1.00 51.62 278 THR A O 1
ATOM 2268 N N . SER A 1 279 ? -6.698 18.364 -5.189 1.00 51.50 279 SER A N 1
ATOM 2269 C CA . SER A 1 279 ? -7.506 17.784 -6.273 1.00 51.50 279 SER A CA 1
ATOM 2270 C C . SER A 1 279 ? -6.957 16.449 -6.799 1.00 51.50 279 SER A C 1
ATOM 2272 O O . SER A 1 279 ? -7.686 15.667 -7.403 1.00 51.50 279 SER A O 1
ATOM 2274 N N . GLN A 1 280 ? -5.673 16.173 -6.549 1.00 50.06 280 GLN A N 1
ATOM 2275 C CA . GLN A 1 280 ? -4.968 14.969 -6.986 1.00 50.06 280 GLN A CA 1
ATOM 2276 C C . GLN A 1 280 ? -4.809 13.904 -5.889 1.00 50.06 280 GLN A C 1
ATOM 2278 O O . GLN A 1 280 ? -4.093 12.927 -6.109 1.00 50.06 280 GLN A O 1
ATOM 2283 N N . TRP A 1 281 ? -5.380 14.099 -4.695 1.00 60.84 281 TRP A N 1
ATOM 2284 C CA . TRP A 1 281 ? -5.242 13.154 -3.583 1.00 60.84 281 TRP A CA 1
ATOM 2285 C C . TRP A 1 281 ? -6.439 12.204 -3.566 1.00 60.84 281 TRP A C 1
ATOM 2287 O O . TRP A 1 281 ? -7.577 12.659 -3.511 1.00 60.84 281 TRP A O 1
ATOM 2297 N N . ASP A 1 282 ? -6.185 10.895 -3.559 1.00 58.59 282 ASP A N 1
ATOM 2298 C CA . ASP A 1 282 ? -7.239 9.900 -3.331 1.00 58.59 282 ASP A CA 1
ATOM 2299 C C . ASP A 1 282 ? -7.210 9.473 -1.868 1.00 58.59 282 ASP A C 1
ATOM 2301 O O . ASP A 1 282 ? -6.202 8.959 -1.381 1.00 58.59 282 ASP A O 1
ATOM 2305 N N . VAL A 1 283 ? -8.311 9.694 -1.152 1.00 57.78 283 VAL A N 1
ATOM 2306 C CA . VAL A 1 283 ? -8.456 9.289 0.249 1.00 57.78 283 VAL A CA 1
ATOM 2307 C C . VAL A 1 283 ? -9.384 8.091 0.312 1.00 57.78 283 VAL A C 1
ATOM 2309 O O . VAL A 1 283 ? -10.584 8.212 0.077 1.00 57.78 283 VAL A O 1
ATOM 2312 N N . ASP A 1 284 ? -8.828 6.943 0.673 1.00 60.31 284 ASP A N 1
ATOM 2313 C CA . ASP A 1 284 ? -9.589 5.743 0.969 1.00 60.31 284 ASP A CA 1
ATOM 2314 C C . ASP A 1 284 ? -9.596 5.491 2.480 1.00 60.31 284 ASP A C 1
ATOM 2316 O O . ASP A 1 284 ? -8.546 5.413 3.113 1.00 60.31 284 ASP A O 1
ATOM 2320 N N . SER A 1 285 ? -10.763 5.382 3.108 1.00 62.66 285 SER A N 1
ATOM 2321 C CA . SER A 1 285 ? -10.830 4.987 4.517 1.00 62.66 285 SER A CA 1
ATOM 2322 C C . SER A 1 285 ? -10.936 3.475 4.636 1.00 62.66 285 SER A C 1
ATOM 2324 O O . SER A 1 285 ? -11.443 2.802 3.745 1.00 62.66 285 SER A O 1
ATOM 2326 N N . SER A 1 286 ? -10.506 2.920 5.770 1.00 68.88 286 SER A N 1
ATOM 2327 C CA . SER A 1 286 ? -10.748 1.509 6.044 1.00 68.88 286 SER A CA 1
ATOM 2328 C C . SER A 1 286 ? -11.315 1.278 7.433 1.00 68.88 286 SER A C 1
ATOM 2330 O O . SER A 1 286 ? -10.964 1.962 8.394 1.00 68.88 286 SER A O 1
ATOM 2332 N N . ALA A 1 287 ? -12.196 0.289 7.540 1.00 62.09 287 ALA A N 1
ATOM 2333 C CA . ALA A 1 287 ? -12.733 -0.166 8.811 1.00 62.09 287 ALA A CA 1
ATOM 2334 C C . ALA A 1 287 ? -12.644 -1.689 8.869 1.00 62.09 287 ALA A C 1
ATOM 2336 O O . ALA A 1 287 ? -13.133 -2.390 7.982 1.00 62.09 287 ALA A O 1
ATOM 2337 N N . THR A 1 288 ? -11.986 -2.202 9.907 1.00 68.44 288 THR A N 1
ATOM 2338 C CA . THR A 1 288 ? -11.728 -3.634 10.061 1.00 68.44 288 THR A CA 1
ATOM 2339 C C . THR A 1 288 ? -12.549 -4.215 11.200 1.00 68.44 288 THR A C 1
ATOM 2341 O O . THR A 1 288 ? -12.659 -3.619 12.270 1.00 68.44 288 THR A O 1
ATOM 2344 N N . ILE A 1 289 ? -13.098 -5.402 10.968 1.00 69.19 289 ILE A N 1
ATOM 2345 C CA . ILE A 1 289 ? -13.833 -6.169 11.960 1.00 69.19 289 ILE A CA 1
ATOM 2346 C C . ILE A 1 289 ? -13.472 -7.648 11.909 1.00 69.19 289 ILE A C 1
ATOM 2348 O O . ILE A 1 289 ? -13.421 -8.264 10.843 1.00 69.19 289 ILE A O 1
ATOM 2352 N N . THR A 1 290 ? -13.255 -8.232 13.081 1.00 71.50 290 THR A N 1
ATOM 2353 C CA . THR A 1 290 ? -13.025 -9.663 13.250 1.00 71.50 290 THR A CA 1
ATOM 2354 C C . THR A 1 290 ? -14.271 -10.382 13.776 1.00 71.50 290 THR A C 1
ATOM 2356 O O . THR A 1 290 ? -14.799 -10.052 14.836 1.00 71.50 290 THR A O 1
ATOM 2359 N N . ILE A 1 291 ? -14.695 -11.432 13.068 1.00 71.00 291 ILE A N 1
ATOM 2360 C CA . ILE A 1 291 ? -15.758 -12.362 13.472 1.00 71.00 291 ILE A CA 1
ATOM 2361 C C . ILE A 1 291 ? -15.112 -13.722 13.726 1.00 71.00 291 ILE A C 1
ATOM 2363 O O . ILE A 1 291 ? -14.423 -14.247 12.860 1.00 71.00 291 ILE A O 1
ATOM 2367 N N . LEU A 1 292 ? -15.289 -14.289 14.921 1.00 73.88 292 LEU A N 1
ATOM 2368 C CA . LEU A 1 292 ? -14.512 -15.460 15.361 1.00 73.88 292 LEU A CA 1
ATOM 2369 C C . LEU A 1 292 ? -15.083 -16.810 14.922 1.00 73.88 292 LEU A C 1
ATOM 2371 O O . LEU A 1 292 ? -14.342 -17.780 14.884 1.00 73.88 292 LEU A O 1
ATOM 2375 N N . ARG A 1 293 ? -16.381 -16.879 14.632 1.00 73.75 293 ARG A N 1
ATOM 2376 C CA . ARG A 1 293 ? -17.094 -18.124 14.328 1.00 73.75 293 ARG A CA 1
ATOM 2377 C C . ARG A 1 293 ? -18.050 -17.889 13.172 1.00 73.75 293 ARG A C 1
ATOM 2379 O O . ARG A 1 293 ? -19.232 -17.644 13.380 1.00 73.75 293 ARG A O 1
ATOM 2386 N N . THR A 1 294 ? -17.506 -17.829 11.957 1.00 80.56 294 THR A N 1
ATOM 2387 C CA . THR A 1 294 ? -18.331 -17.613 10.752 1.00 80.56 294 THR A CA 1
ATOM 2388 C C . THR A 1 294 ? -19.108 -18.863 10.353 1.00 80.56 294 THR A C 1
ATOM 2390 O O . THR A 1 294 ? -20.128 -18.758 9.687 1.00 80.56 294 THR A O 1
ATOM 2393 N N . ASP A 1 295 ? -18.668 -20.028 10.821 1.00 78.75 295 ASP A N 1
ATOM 2394 C CA . ASP A 1 295 ? -19.338 -21.321 10.678 1.00 78.75 295 ASP A CA 1
ATOM 2395 C C . ASP A 1 295 ? -20.728 -21.370 11.331 1.00 78.75 295 ASP A C 1
ATOM 2397 O O . ASP A 1 295 ? -21.592 -22.110 10.870 1.00 78.75 295 ASP A O 1
ATOM 2401 N N . LEU A 1 296 ? -20.965 -20.559 12.366 1.00 77.19 296 LEU A N 1
ATOM 2402 C CA . LEU A 1 296 ? -22.269 -20.443 13.028 1.00 77.19 296 LEU A CA 1
ATOM 2403 C C . LEU A 1 296 ? -23.300 -19.648 12.209 1.00 77.19 296 LEU A C 1
ATOM 2405 O O . LEU A 1 296 ? -24.461 -19.573 12.607 1.00 77.19 296 LEU A O 1
ATOM 2409 N N . TYR A 1 297 ? -22.893 -19.058 11.081 1.00 80.12 297 TYR A N 1
ATOM 2410 C CA . TYR A 1 297 ? -23.723 -18.177 10.266 1.00 80.12 297 TYR A CA 1
ATOM 2411 C C . TYR A 1 297 ? -23.658 -18.584 8.789 1.00 80.12 297 TYR A C 1
ATOM 2413 O O . TYR A 1 297 ? -22.779 -18.159 8.036 1.00 80.12 297 TYR A O 1
ATOM 2421 N N . SER A 1 298 ? -24.609 -19.409 8.349 1.00 78.81 298 SER A N 1
ATOM 2422 C CA . SER A 1 298 ? -24.656 -19.942 6.977 1.00 78.81 298 SER A CA 1
ATOM 2423 C C . SER A 1 298 ? -24.804 -18.868 5.893 1.00 78.81 298 SER A C 1
ATOM 2425 O O . SER A 1 298 ? -24.421 -19.082 4.746 1.00 78.81 298 SER A O 1
ATOM 2427 N N . ASP A 1 299 ? -25.346 -17.705 6.246 1.00 86.00 299 ASP A N 1
ATOM 2428 C CA . ASP A 1 299 ? -25.602 -16.562 5.368 1.00 86.00 299 ASP A CA 1
ATOM 2429 C C . ASP A 1 299 ? -24.490 -15.498 5.409 1.00 86.00 299 ASP A C 1
ATOM 2431 O O . ASP A 1 299 ? -24.602 -14.459 4.756 1.00 86.00 299 ASP A O 1
ATOM 2435 N N . PHE A 1 300 ? -23.395 -15.750 6.137 1.00 85.69 300 PHE A N 1
ATOM 2436 C CA . PHE A 1 300 ? -22.310 -14.792 6.365 1.00 85.69 300 PHE A CA 1
ATOM 2437 C C . PHE A 1 300 ? -21.857 -14.065 5.092 1.00 85.69 300 PHE A C 1
ATOM 2439 O O . PHE A 1 300 ? -21.747 -12.839 5.068 1.00 85.69 300 PHE A O 1
ATOM 2446 N N . GLN A 1 301 ? -21.610 -14.817 4.017 1.00 86.62 301 GLN A N 1
ATOM 2447 C CA . GLN A 1 301 ? -21.115 -14.251 2.766 1.00 86.62 301 GLN A CA 1
ATOM 2448 C C . GLN A 1 301 ? -22.146 -13.310 2.127 1.00 86.62 301 GLN A C 1
ATOM 2450 O O . GLN A 1 301 ? -21.806 -12.170 1.806 1.00 86.62 301 GLN A O 1
ATOM 2455 N N . GLN A 1 302 ? -23.405 -13.753 2.041 1.00 90.38 302 GLN A N 1
ATOM 2456 C CA . GLN A 1 302 ? -24.512 -12.976 1.483 1.00 90.38 302 GLN A CA 1
ATOM 2457 C C . GLN A 1 302 ? -24.755 -11.689 2.279 1.00 90.38 302 GLN A C 1
ATOM 2459 O O . GLN A 1 302 ? -24.977 -10.627 1.699 1.00 90.38 302 GLN A O 1
ATOM 2464 N N . THR A 1 303 ? -24.678 -11.767 3.607 1.00 88.00 303 THR A N 1
ATOM 2465 C CA . THR A 1 303 ? -24.839 -10.611 4.492 1.00 88.00 303 THR A CA 1
ATOM 2466 C C . THR A 1 303 ? -23.737 -9.578 4.279 1.00 88.00 303 THR A C 1
ATOM 2468 O O . THR A 1 303 ? -24.028 -8.386 4.187 1.00 88.00 303 THR A O 1
ATOM 2471 N N . ILE A 1 304 ? -22.480 -10.005 4.116 1.00 89.81 304 ILE A N 1
ATOM 2472 C CA . ILE A 1 304 ? -21.405 -9.059 3.805 1.00 89.81 304 ILE A CA 1
ATOM 2473 C C . ILE A 1 304 ? -21.580 -8.453 2.409 1.00 89.81 304 ILE A C 1
ATOM 2475 O O . ILE A 1 304 ? -21.378 -7.252 2.260 1.00 89.81 304 ILE A O 1
ATOM 2479 N N . ASP A 1 305 ? -21.919 -9.248 1.390 1.00 90.69 305 ASP A N 1
ATOM 2480 C CA . ASP A 1 305 ? -22.138 -8.737 0.025 1.00 90.69 305 ASP A CA 1
ATOM 2481 C C . ASP A 1 305 ? -23.227 -7.646 0.007 1.00 90.69 305 ASP A C 1
ATOM 2483 O O . ASP A 1 305 ? -22.986 -6.547 -0.491 1.00 90.69 305 ASP A O 1
ATOM 2487 N N . ARG A 1 306 ? -24.353 -7.872 0.699 1.00 90.19 306 ARG A N 1
ATOM 2488 C CA . ARG A 1 306 ? -25.422 -6.866 0.863 1.00 90.19 306 ARG A CA 1
ATOM 2489 C C . ARG A 1 306 ? -24.958 -5.595 1.576 1.00 90.19 306 ARG A C 1
ATOM 2491 O O . ARG A 1 306 ? -25.392 -4.501 1.227 1.00 90.19 306 ARG A O 1
ATOM 2498 N N . ILE A 1 307 ? -24.112 -5.721 2.600 1.00 87.44 307 ILE A N 1
ATOM 2499 C CA . ILE A 1 307 ? -23.558 -4.564 3.320 1.00 87.44 307 ILE A CA 1
ATOM 2500 C C . ILE A 1 307 ? -22.628 -3.763 2.398 1.00 87.44 307 ILE A C 1
ATOM 2502 O O . ILE A 1 307 ? -22.709 -2.536 2.380 1.00 87.44 307 ILE A O 1
ATOM 2506 N N . CYS A 1 308 ? -21.786 -4.434 1.610 1.00 88.44 308 CYS A N 1
ATOM 2507 C CA . CYS A 1 308 ? -20.919 -3.784 0.626 1.00 88.44 308 CYS A CA 1
ATOM 2508 C C . CYS A 1 308 ? -21.715 -3.001 -0.421 1.00 88.44 308 CYS A C 1
ATOM 2510 O O . CYS A 1 308 ? -21.424 -1.828 -0.642 1.00 88.44 308 CYS A O 1
ATOM 2512 N N . GLU A 1 309 ? -22.748 -3.615 -1.002 1.00 90.00 309 GLU A N 1
ATOM 2513 C CA . GLU A 1 309 ? -23.641 -2.957 -1.964 1.00 90.00 309 GLU A CA 1
ATOM 2514 C C . GLU A 1 309 ? -24.354 -1.751 -1.341 1.00 90.00 309 GLU A C 1
ATOM 2516 O O . GLU A 1 309 ? -24.341 -0.662 -1.907 1.00 90.00 309 GLU A O 1
ATOM 2521 N N . LYS A 1 310 ? -24.915 -1.911 -0.134 1.00 90.31 310 LYS A N 1
ATOM 2522 C CA . LYS A 1 310 ? -25.671 -0.856 0.559 1.00 90.31 310 LYS A CA 1
ATOM 2523 C C . LYS A 1 310 ? -24.850 0.404 0.838 1.00 90.31 310 LYS A C 1
ATOM 2525 O O . LYS A 1 310 ? -25.401 1.501 0.813 1.00 90.31 310 LYS A O 1
ATOM 2530 N N . PHE A 1 311 ? -23.574 0.249 1.185 1.00 84.00 311 PHE A N 1
ATOM 2531 C CA . PHE A 1 311 ? -22.706 1.377 1.537 1.00 84.00 311 PHE A CA 1
ATOM 2532 C C . PHE A 1 311 ? -21.757 1.789 0.409 1.00 84.00 311 PHE A C 1
ATOM 2534 O O . PHE A 1 311 ? -20.993 2.733 0.609 1.00 84.00 311 PHE A O 1
ATOM 2541 N N . GLU A 1 312 ? -21.828 1.129 -0.752 1.00 84.81 312 GLU A N 1
ATOM 2542 C CA . GLU A 1 312 ? -20.946 1.354 -1.906 1.00 84.81 312 GLU A CA 1
ATOM 2543 C C . GLU A 1 312 ? -19.460 1.221 -1.526 1.00 84.81 312 GLU A C 1
ATOM 2545 O O . GLU A 1 312 ? -18.644 2.083 -1.845 1.00 84.81 312 GLU A O 1
ATOM 2550 N N . VAL A 1 313 ? -19.117 0.158 -0.790 1.00 81.75 313 VAL A N 1
ATOM 2551 C CA . VAL A 1 313 ? -17.752 -0.119 -0.304 1.00 81.75 313 VAL A CA 1
ATOM 2552 C C . VAL A 1 313 ? -17.259 -1.480 -0.782 1.00 81.75 313 VAL A C 1
ATOM 2554 O O . VAL A 1 313 ? -18.035 -2.420 -0.958 1.00 81.75 313 VAL A O 1
ATOM 2557 N N . GLN A 1 314 ? -15.946 -1.622 -0.931 1.00 83.38 314 GLN A N 1
ATOM 2558 C CA . GLN A 1 314 ? -15.295 -2.900 -1.214 1.00 83.38 314 GLN A CA 1
ATOM 2559 C C . GLN A 1 314 ? -14.855 -3.599 0.082 1.00 83.38 314 GLN A C 1
ATOM 2561 O O . GLN A 1 314 ? -14.872 -3.012 1.168 1.00 83.38 314 GLN A O 1
ATOM 2566 N N . LYS A 1 315 ? -14.485 -4.884 -0.015 1.00 84.19 315 LYS A N 1
ATOM 2567 C CA . LYS A 1 315 ? -14.032 -5.685 1.130 1.00 84.19 315 LYS A CA 1
ATOM 2568 C C . LYS A 1 315 ? -12.823 -6.552 0.824 1.00 84.19 315 LYS A C 1
ATOM 2570 O O . LYS A 1 315 ? -12.690 -7.109 -0.262 1.00 84.19 315 LYS A O 1
ATOM 2575 N N . ILE A 1 316 ? -12.011 -6.771 1.852 1.00 80.81 316 ILE A N 1
ATOM 2576 C CA . ILE A 1 316 ? -10.962 -7.790 1.881 1.00 80.81 316 ILE A CA 1
ATOM 2577 C C . ILE A 1 316 ? -11.192 -8.662 3.114 1.00 80.81 316 ILE A C 1
ATOM 2579 O O . ILE A 1 316 ? -11.134 -8.177 4.244 1.00 80.81 316 ILE A O 1
ATOM 2583 N N . CYS A 1 317 ? -11.437 -9.956 2.909 1.00 82.38 317 CYS A N 1
ATOM 2584 C CA . CYS A 1 317 ? -11.619 -10.917 3.995 1.00 82.38 317 CYS A CA 1
ATOM 2585 C C . CYS A 1 317 ? -10.395 -11.830 4.117 1.00 82.38 317 CYS A C 1
ATOM 2587 O O . CYS A 1 317 ? -9.971 -12.442 3.140 1.00 82.38 317 CYS A O 1
ATOM 2589 N N . LYS A 1 318 ? -9.846 -11.957 5.327 1.00 79.62 318 LYS A N 1
ATOM 2590 C CA . LYS A 1 318 ? -8.766 -12.895 5.657 1.00 79.62 318 LYS A CA 1
ATOM 2591 C C . LYS A 1 318 ? -9.259 -13.916 6.670 1.00 79.62 318 LYS A C 1
ATOM 2593 O O . LYS A 1 318 ? -9.862 -13.543 7.675 1.00 79.62 318 LYS A O 1
ATOM 2598 N N . ASN A 1 319 ? -8.975 -15.190 6.424 1.00 77.62 319 ASN A N 1
ATOM 2599 C CA . ASN A 1 319 ? -9.264 -16.243 7.392 1.00 77.62 319 ASN A CA 1
ATOM 2600 C C . ASN A 1 319 ? -8.382 -16.069 8.635 1.00 77.62 319 ASN A C 1
ATOM 2602 O O . ASN A 1 319 ? -7.196 -15.748 8.538 1.00 77.62 319 ASN A O 1
ATOM 2606 N N . ILE A 1 320 ? -8.978 -16.298 9.796 1.00 73.75 320 ILE A N 1
ATOM 2607 C CA . ILE A 1 320 ? -8.322 -16.364 11.099 1.00 73.75 320 ILE A CA 1
ATOM 2608 C C . ILE A 1 320 ? -8.591 -17.767 11.665 1.00 73.75 320 ILE A C 1
ATOM 2610 O O . ILE A 1 320 ? -9.483 -18.466 11.184 1.00 73.75 320 ILE A O 1
ATOM 2614 N N . ARG A 1 321 ? -7.790 -18.210 12.644 1.00 65.81 321 ARG A N 1
ATOM 2615 C CA . ARG A 1 321 ? -7.934 -19.530 13.286 1.00 65.81 321 ARG A CA 1
ATOM 2616 C C . ARG A 1 321 ? -9.388 -19.814 13.695 1.00 65.81 321 ARG A C 1
ATOM 2618 O O . ARG A 1 321 ? -10.134 -18.891 14.014 1.00 65.81 321 ARG A O 1
ATOM 2625 N N . ASP A 1 322 ? -9.743 -21.097 13.678 1.00 63.88 322 ASP A N 1
ATOM 2626 C CA . ASP A 1 322 ? -11.010 -21.633 14.187 1.00 63.88 322 ASP A CA 1
ATOM 2627 C C . ASP A 1 322 ? -12.257 -21.040 13.518 1.00 63.88 322 ASP A C 1
ATOM 2629 O O . ASP A 1 322 ? -13.186 -20.601 14.186 1.00 63.88 322 ASP A O 1
ATOM 2633 N N . SER A 1 323 ? -12.285 -21.037 12.177 1.00 75.12 323 SER A N 1
ATOM 2634 C CA . SER A 1 323 ? -13.384 -20.526 11.327 1.00 75.12 323 SER A CA 1
ATOM 2635 C C . SER A 1 323 ? -13.679 -19.023 11.452 1.00 75.12 323 SER A C 1
ATOM 2637 O O . SER A 1 323 ? -14.707 -18.533 10.972 1.00 75.12 323 SER A O 1
ATOM 2639 N N . GLY A 1 324 ? -12.766 -18.263 12.056 1.00 78.94 324 GLY A N 1
ATOM 2640 C CA . GLY A 1 324 ? -12.858 -16.814 12.112 1.00 78.94 324 GLY A CA 1
ATOM 2641 C C . GLY A 1 324 ? -12.526 -16.145 10.776 1.00 78.94 324 GLY A C 1
ATOM 2642 O O . GLY A 1 324 ? -11.744 -16.654 9.970 1.00 78.94 324 GLY A O 1
ATOM 2643 N N . LYS A 1 325 ? -13.076 -14.953 10.548 1.00 80.06 325 LYS A N 1
ATOM 2644 C CA . LYS A 1 325 ? -12.705 -14.069 9.438 1.00 80.06 325 LYS A CA 1
ATOM 2645 C C . LYS A 1 325 ? -12.510 -12.639 9.918 1.00 80.06 325 LYS A C 1
ATOM 2647 O O . LYS A 1 325 ? -13.321 -12.100 10.666 1.00 80.06 325 LYS A O 1
ATOM 2652 N N . ARG A 1 326 ? -11.444 -12.010 9.428 1.00 77.31 326 ARG A N 1
ATOM 2653 C CA . ARG A 1 326 ? -11.205 -10.569 9.520 1.00 77.31 326 ARG A CA 1
ATOM 2654 C C . ARG A 1 326 ? -11.663 -9.937 8.222 1.00 77.31 326 ARG A C 1
ATOM 2656 O O . ARG A 1 326 ? -11.121 -10.277 7.174 1.00 77.31 326 ARG A O 1
ATOM 2663 N N . CYS A 1 327 ? -12.627 -9.035 8.289 1.00 79.25 327 CYS A N 1
ATOM 2664 C CA . CYS A 1 327 ? -13.156 -8.312 7.142 1.00 79.25 327 CYS A CA 1
ATOM 2665 C C . CYS A 1 327 ? -12.727 -6.850 7.242 1.00 79.25 327 CYS A C 1
ATOM 2667 O O . CYS A 1 327 ? -12.982 -6.202 8.252 1.00 79.25 327 CYS A O 1
ATOM 2669 N N . THR A 1 328 ? -12.082 -6.338 6.203 1.00 78.56 328 THR A N 1
ATOM 2670 C CA . THR A 1 328 ? -11.717 -4.925 6.083 1.00 78.56 328 THR A CA 1
ATOM 2671 C C . THR A 1 328 ? -12.548 -4.310 4.971 1.00 78.56 328 THR A C 1
ATOM 2673 O O . THR A 1 328 ? -12.423 -4.738 3.826 1.00 78.56 328 THR A O 1
ATOM 2676 N N . PHE A 1 329 ? -13.387 -3.334 5.310 1.00 78.44 329 PHE A N 1
ATOM 2677 C CA . PHE A 1 329 ? -14.115 -2.507 4.350 1.00 78.44 329 PHE A CA 1
ATOM 2678 C C . PHE A 1 329 ? -13.230 -1.351 3.898 1.00 78.44 329 PHE A C 1
ATOM 2680 O O . PHE A 1 329 ? -12.552 -0.755 4.736 1.00 78.44 329 PHE A O 1
ATOM 2687 N N . ASN A 1 330 ? -13.232 -1.057 2.604 1.00 77.88 330 ASN A N 1
ATOM 2688 C CA . ASN A 1 330 ? -12.435 -0.008 1.969 1.00 77.88 330 ASN A CA 1
ATOM 2689 C C . ASN A 1 330 ? -13.164 0.554 0.734 1.00 77.88 330 ASN A C 1
ATOM 2691 O O . ASN A 1 330 ? -14.326 0.226 0.497 1.00 77.88 330 ASN A O 1
ATOM 2695 N N . HIS A 1 331 ? -12.489 1.395 -0.040 1.00 72.31 331 HIS A N 1
ATOM 2696 C CA . HIS A 1 331 ? -13.030 2.157 -1.165 1.00 72.31 331 HIS A CA 1
ATOM 2697 C C . HIS A 1 331 ? -14.270 2.974 -0.784 1.00 72.31 331 HIS A C 1
ATOM 2699 O O . HIS A 1 331 ? -15.312 2.884 -1.428 1.00 72.31 331 HIS A O 1
ATOM 2705 N N . GLY A 1 332 ? -14.169 3.763 0.290 1.00 67.56 332 GLY A N 1
ATOM 2706 C CA . GLY A 1 332 ? -15.262 4.627 0.737 1.00 67.56 332 GLY A CA 1
ATOM 2707 C C . GLY A 1 332 ? -14.857 5.663 1.783 1.00 67.56 332 GLY A C 1
ATOM 2708 O O . GLY A 1 332 ? -13.793 5.584 2.397 1.00 67.56 332 GLY A O 1
ATOM 2709 N N . SER A 1 333 ? -15.740 6.641 2.017 1.00 67.50 333 SER A N 1
ATOM 2710 C CA . SER A 1 333 ? -15.541 7.628 3.084 1.00 67.50 333 SER A CA 1
ATOM 2711 C C . SER A 1 333 ? -15.520 6.947 4.462 1.00 67.50 333 SER A C 1
ATOM 2713 O O . SER A 1 333 ? -16.148 5.896 4.631 1.00 67.50 333 SER A O 1
ATOM 2715 N N . PRO A 1 334 ? -14.883 7.539 5.491 1.00 63.53 334 PRO A N 1
ATOM 2716 C CA . PRO A 1 334 ? -14.836 6.946 6.831 1.00 63.53 334 PRO A CA 1
ATOM 2717 C C . PRO A 1 334 ? -16.212 6.697 7.415 1.00 63.53 334 PRO A C 1
ATOM 2719 O O . PRO A 1 334 ? -16.413 5.755 8.175 1.00 63.53 334 PRO A O 1
ATOM 2722 N N . GLN A 1 335 ? -17.185 7.539 7.060 1.00 64.44 335 GLN A N 1
ATOM 2723 C CA . GLN A 1 335 ? -18.562 7.331 7.463 1.00 64.44 335 GLN A CA 1
ATOM 2724 C C . GLN A 1 335 ? -19.130 6.056 6.837 1.00 64.44 335 GLN A C 1
ATOM 2726 O O . GLN A 1 335 ? -19.683 5.241 7.572 1.00 64.44 335 GLN A O 1
ATOM 2731 N N . LYS A 1 336 ? -18.959 5.858 5.523 1.00 75.25 336 LYS A N 1
ATOM 2732 C CA . LYS A 1 336 ? -19.447 4.671 4.807 1.00 75.25 336 LYS A CA 1
ATOM 2733 C C . LYS A 1 336 ? -18.767 3.393 5.301 1.00 75.25 336 LYS A C 1
ATOM 2735 O O . LYS A 1 336 ? -19.456 2.448 5.679 1.00 75.25 336 LYS A O 1
ATOM 2740 N N . THR A 1 337 ? -17.437 3.377 5.385 1.00 71.44 337 THR A N 1
ATOM 2741 C CA . THR A 1 337 ? -16.675 2.188 5.808 1.00 71.44 337 THR A CA 1
ATOM 2742 C C . THR A 1 337 ? -16.916 1.848 7.281 1.00 71.44 337 THR A C 1
ATOM 2744 O O . THR A 1 337 ? -17.120 0.680 7.612 1.00 71.44 337 THR A O 1
ATOM 2747 N N . SER A 1 338 ? -17.004 2.848 8.169 1.00 65.06 338 SER A N 1
ATOM 2748 C CA . SER A 1 338 ? -17.353 2.641 9.583 1.00 65.06 338 SER A CA 1
ATOM 2749 C C . SER A 1 338 ? -18.790 2.148 9.769 1.00 65.06 338 SER A C 1
ATOM 2751 O O . SER A 1 338 ? -19.021 1.253 10.583 1.00 65.06 338 SER A O 1
ATOM 2753 N N . LEU A 1 339 ? -19.760 2.683 9.017 1.00 72.12 339 LEU A N 1
ATOM 2754 C CA . LEU A 1 339 ? -21.147 2.207 9.070 1.00 72.12 339 LEU A CA 1
ATOM 2755 C C . LEU A 1 339 ? -21.272 0.773 8.547 1.00 72.12 339 LEU A C 1
ATOM 2757 O O . LEU A 1 339 ? -21.964 -0.026 9.175 1.00 72.12 339 LEU A O 1
ATOM 2761 N N . ALA A 1 340 ? -20.557 0.425 7.474 1.00 78.00 340 ALA A N 1
ATOM 2762 C CA . ALA A 1 340 ? -20.493 -0.942 6.963 1.00 78.00 340 ALA A CA 1
ATOM 2763 C C . ALA A 1 340 ? -19.912 -1.914 8.006 1.00 78.00 340 ALA A C 1
ATOM 2765 O O . ALA A 1 340 ? -20.521 -2.944 8.303 1.00 78.00 340 ALA A O 1
ATOM 2766 N N . ALA A 1 341 ? -18.789 -1.550 8.638 1.00 74.44 341 ALA A N 1
ATOM 2767 C CA . ALA A 1 341 ? -18.187 -2.345 9.708 1.00 74.44 341 ALA A CA 1
ATOM 2768 C C . ALA A 1 341 ? -19.107 -2.484 10.929 1.00 74.44 341 ALA A C 1
ATOM 2770 O O . ALA A 1 341 ? -19.260 -3.585 11.456 1.00 74.44 341 ALA A O 1
ATOM 2771 N N . SER A 1 342 ? -19.763 -1.398 11.346 1.00 68.31 342 SER A N 1
ATOM 2772 C CA . SER A 1 342 ? -20.708 -1.398 12.468 1.00 68.31 342 SER A CA 1
ATOM 2773 C C . SER A 1 342 ? -21.931 -2.272 12.184 1.00 68.31 342 SER A C 1
ATOM 2775 O O . SER A 1 342 ? -22.325 -3.076 13.027 1.00 68.31 342 SER A O 1
ATOM 2777 N N . MET A 1 343 ? -22.503 -2.177 10.980 1.00 77.88 343 MET A N 1
ATOM 2778 C CA . MET A 1 343 ? -23.641 -3.005 10.579 1.00 77.88 343 MET A CA 1
ATOM 2779 C C . MET A 1 343 ? -23.255 -4.487 10.550 1.00 77.88 343 MET A C 1
ATOM 2781 O O . MET A 1 343 ? -24.010 -5.329 11.038 1.00 77.88 343 MET A O 1
ATOM 2785 N N . LEU A 1 344 ? -22.051 -4.808 10.064 1.00 81.12 344 LEU A N 1
ATOM 2786 C CA . LEU A 1 344 ? -21.543 -6.175 10.109 1.00 81.12 344 LEU A CA 1
ATOM 2787 C C . LEU A 1 344 ? -21.353 -6.660 11.557 1.00 81.12 344 LEU A C 1
ATOM 2789 O O . LEU A 1 344 ? -21.737 -7.780 11.886 1.00 81.12 344 LEU A O 1
ATOM 2793 N N . ALA A 1 345 ? -20.835 -5.797 12.436 1.00 71.69 345 ALA A N 1
ATOM 2794 C CA . ALA A 1 345 ? -20.672 -6.094 13.858 1.00 71.69 345 ALA A CA 1
ATOM 2795 C C . ALA A 1 345 ? -21.995 -6.407 14.542 1.00 71.69 345 ALA A C 1
ATOM 2797 O O . ALA A 1 345 ? -22.078 -7.370 15.292 1.00 71.69 345 ALA A O 1
ATOM 2798 N N . GLN A 1 346 ? -23.014 -5.585 14.289 1.00 72.94 346 GLN A N 1
ATOM 2799 C CA . GLN A 1 346 ? -24.339 -5.736 14.880 1.00 72.94 346 GLN A CA 1
ATOM 2800 C C . GLN A 1 346 ? -25.017 -7.018 14.408 1.00 72.94 346 GLN A C 1
ATOM 2802 O O . GLN A 1 346 ? -25.646 -7.699 15.210 1.00 72.94 346 GLN A O 1
ATOM 2807 N N . THR A 1 347 ? -24.848 -7.366 13.131 1.00 77.50 347 THR A N 1
ATOM 2808 C CA . THR A 1 347 ? -25.474 -8.560 12.549 1.00 77.50 347 THR A CA 1
ATOM 2809 C C . THR A 1 347 ? -24.917 -9.852 13.151 1.00 77.50 347 THR A C 1
ATOM 2811 O O . THR A 1 347 ? -25.652 -10.817 13.323 1.00 77.50 347 THR A O 1
ATOM 2814 N N . PHE A 1 348 ? -23.634 -9.852 13.524 1.00 72.31 348 PHE A N 1
ATOM 2815 C CA . PHE A 1 348 ? -22.936 -11.017 14.079 1.00 72.31 348 PHE A CA 1
ATOM 2816 C C . PHE A 1 348 ? -22.534 -10.837 15.549 1.00 72.31 348 PHE A C 1
ATOM 2818 O O . PHE A 1 348 ? -21.656 -11.544 16.057 1.00 72.31 348 PHE A O 1
ATOM 2825 N N . ALA A 1 349 ? -23.156 -9.879 16.241 1.00 62.69 349 ALA A N 1
ATOM 2826 C CA . ALA A 1 349 ? -22.939 -9.669 17.662 1.00 62.69 349 ALA A CA 1
ATOM 2827 C C . ALA A 1 349 ? -23.524 -10.854 18.447 1.00 62.69 349 ALA A C 1
ATOM 2829 O O . ALA A 1 349 ? -24.631 -11.301 18.137 1.00 62.69 349 ALA A O 1
ATOM 2830 N N . PRO A 1 350 ? -22.833 -11.355 19.488 1.00 55.03 350 PRO A N 1
ATOM 2831 C CA . PRO A 1 350 ? -23.421 -12.358 20.359 1.00 55.03 350 PRO A CA 1
ATOM 2832 C C . PRO A 1 350 ? -24.715 -11.808 20.969 1.00 55.03 350 PRO A C 1
ATOM 2834 O O . PRO A 1 350 ? -24.710 -10.743 21.592 1.00 55.03 350 PRO A O 1
ATOM 2837 N N . ILE A 1 351 ? -25.820 -12.537 20.799 1.00 50.56 351 ILE A N 1
ATOM 2838 C CA . ILE A 1 351 ? -27.080 -12.224 21.473 1.00 50.56 351 ILE A CA 1
ATOM 2839 C C . ILE A 1 351 ? -26.848 -12.432 22.970 1.00 50.56 351 ILE A C 1
ATOM 2841 O O . ILE A 1 351 ? -26.677 -13.557 23.438 1.00 50.56 351 ILE A O 1
ATOM 2845 N N . ASN A 1 352 ? -26.844 -11.345 23.738 1.00 46.06 352 ASN A N 1
ATOM 2846 C CA . ASN A 1 352 ? -26.863 -11.431 25.192 1.00 46.06 352 ASN A CA 1
ATOM 2847 C C . ASN A 1 352 ? -28.265 -11.861 25.634 1.00 46.06 352 ASN A C 1
ATOM 2849 O O . ASN A 1 352 ? -29.155 -11.031 25.823 1.00 46.06 352 ASN A O 1
ATOM 2853 N N . ILE A 1 353 ? -28.469 -13.166 25.796 1.00 51.50 353 ILE A N 1
ATOM 2854 C CA . ILE A 1 353 ? -29.702 -13.693 26.375 1.00 51.50 353 ILE A CA 1
ATOM 2855 C C . ILE A 1 353 ? -29.640 -13.454 27.883 1.00 51.50 353 ILE A C 1
ATOM 2857 O O . ILE A 1 353 ? -28.892 -14.105 28.613 1.00 51.50 353 ILE A O 1
ATOM 2861 N N . LYS A 1 354 ? -30.431 -12.494 28.366 1.00 46.38 354 LYS A N 1
ATOM 2862 C CA . LYS A 1 354 ? -30.586 -12.261 29.801 1.00 46.38 354 LYS A CA 1
ATOM 2863 C C . LYS A 1 354 ? -31.502 -13.344 30.378 1.00 46.38 354 LYS A C 1
ATOM 2865 O O . LYS A 1 354 ? -32.724 -13.256 30.284 1.00 46.38 354 LYS A O 1
ATOM 2870 N N . LEU A 1 355 ? -30.902 -14.390 30.942 1.00 57.06 355 LEU A N 1
ATOM 2871 C CA . LEU A 1 355 ? -31.622 -15.483 31.599 1.00 57.06 355 LEU A CA 1
ATOM 2872 C C . LEU A 1 355 ? -32.078 -15.011 32.987 1.00 57.06 355 LEU A C 1
ATOM 2874 O O . LEU A 1 355 ? -31.313 -15.040 33.951 1.00 57.06 355 LEU A O 1
ATOM 2878 N N . ASN A 1 356 ? -33.317 -14.528 33.076 1.00 68.44 356 ASN A N 1
ATOM 2879 C CA . ASN A 1 356 ? -33.849 -13.905 34.292 1.00 68.44 356 ASN A CA 1
ATOM 2880 C C . ASN A 1 356 ? -34.442 -14.922 35.280 1.00 68.44 356 ASN A C 1
ATOM 2882 O O . ASN A 1 356 ? -34.586 -14.611 36.457 1.00 68.44 356 ASN A O 1
ATOM 2886 N N . THR A 1 357 ? -34.780 -16.131 34.825 1.00 73.44 357 THR A N 1
ATOM 2887 C CA . THR A 1 357 ? -35.403 -17.173 35.659 1.00 73.44 357 THR A CA 1
ATOM 2888 C C . THR A 1 357 ? -34.546 -18.436 35.714 1.00 73.44 357 THR A C 1
ATOM 2890 O O . THR A 1 357 ? -33.851 -18.764 34.751 1.00 73.44 357 THR A O 1
ATOM 2893 N N . GLU A 1 358 ? -34.622 -19.188 36.816 1.00 77.00 358 GLU A N 1
ATOM 2894 C CA . GLU A 1 358 ? -33.932 -20.485 36.936 1.00 77.00 358 GLU A CA 1
ATOM 2895 C C . GLU A 1 358 ? -34.379 -21.484 35.861 1.00 77.00 358 GLU A C 1
ATOM 2897 O O . GLU A 1 358 ? -33.560 -22.235 35.334 1.00 77.00 358 GLU A O 1
ATOM 2902 N N . ARG A 1 359 ? -35.648 -21.420 35.431 1.00 68.56 359 ARG A N 1
ATOM 2903 C CA . ARG A 1 359 ? -36.155 -22.263 34.341 1.00 68.56 359 ARG A CA 1
ATOM 2904 C C . ARG A 1 359 ? -35.478 -21.957 33.000 1.00 68.56 359 ARG A C 1
ATOM 2906 O O . ARG A 1 359 ? -35.134 -22.885 32.277 1.00 68.56 359 ARG A O 1
ATOM 2913 N N . GLN A 1 360 ? -35.236 -20.681 32.684 1.00 59.12 360 GLN A N 1
ATOM 2914 C CA . GLN A 1 360 ? -34.494 -20.274 31.481 1.00 59.12 360 GLN A CA 1
ATOM 2915 C C . GLN A 1 360 ? -33.019 -20.697 31.545 1.00 59.12 360 GLN A C 1
ATOM 2917 O O . GLN A 1 360 ? -32.460 -21.108 30.531 1.00 59.12 360 GLN A O 1
ATOM 2922 N N . LYS A 1 361 ? -32.393 -20.643 32.730 1.00 67.19 361 LYS A N 1
ATOM 2923 C CA . LYS A 1 361 ? -31.015 -21.122 32.930 1.00 67.19 361 LYS A CA 1
ATOM 2924 C C . LYS A 1 361 ? -30.889 -22.635 32.753 1.00 67.19 361 LYS A C 1
ATOM 2926 O O . LYS A 1 361 ? -29.906 -23.079 32.172 1.00 67.19 361 LYS A O 1
ATOM 2931 N N . GLN A 1 362 ? -31.868 -23.408 33.230 1.00 69.38 362 GLN A N 1
ATOM 2932 C CA . GLN A 1 362 ? -31.922 -24.859 33.020 1.00 69.38 362 GLN A CA 1
ATOM 2933 C C . GLN A 1 362 ? -32.101 -25.208 31.541 1.00 69.38 362 GLN A C 1
ATOM 2935 O O . GLN A 1 362 ? -31.283 -25.944 31.006 1.00 69.38 362 GLN A O 1
ATOM 2940 N N . LEU A 1 363 ? -33.077 -24.600 30.859 1.00 67.19 363 LEU A N 1
ATOM 2941 C CA . LEU A 1 363 ? -33.313 -24.817 29.424 1.00 67.19 363 LEU A CA 1
ATOM 2942 C C . LEU A 1 363 ? -32.095 -24.463 28.554 1.00 67.19 363 LEU A C 1
ATOM 2944 O O . LEU A 1 363 ? -31.804 -25.171 27.601 1.00 67.19 363 LEU A O 1
ATOM 2948 N N . PHE A 1 364 ? -31.351 -23.404 28.892 1.00 63.44 364 PHE A N 1
ATOM 2949 C CA . PHE A 1 364 ? -30.117 -23.053 28.178 1.00 63.44 364 PHE A CA 1
ATOM 2950 C C . PHE A 1 364 ? -28.970 -24.047 28.413 1.00 63.44 364 PHE A C 1
ATOM 2952 O O . PHE A 1 364 ? -28.069 -24.122 27.594 1.00 63.44 364 PHE A O 1
ATOM 2959 N N . ARG A 1 365 ? -28.964 -24.774 29.538 1.00 61.53 365 ARG A N 1
ATOM 2960 C CA . ARG A 1 365 ? -27.988 -25.851 29.787 1.00 61.53 365 ARG A CA 1
ATOM 2961 C C . ARG A 1 365 ? -28.386 -27.175 29.130 1.00 61.53 365 ARG A C 1
ATOM 2963 O O . ARG A 1 365 ? -27.531 -28.042 28.995 1.00 61.53 365 ARG A O 1
ATOM 2970 N N . GLU A 1 366 ? -29.674 -27.355 28.846 1.00 64.88 366 GLU A N 1
ATOM 2971 C CA . GLU A 1 366 ? -30.222 -28.538 28.173 1.00 64.88 366 GLU A CA 1
ATOM 2972 C C . GLU A 1 366 ? -30.017 -28.483 26.647 1.00 64.88 366 GLU A C 1
ATOM 2974 O O . GLU A 1 366 ? -29.860 -29.534 26.027 1.00 64.88 366 GLU A O 1
ATOM 2979 N N . LEU A 1 367 ? -30.022 -27.277 26.064 1.00 47.06 367 LEU A N 1
ATOM 2980 C CA . LEU A 1 367 ? -29.601 -26.985 24.685 1.00 47.06 367 LEU A CA 1
ATOM 2981 C C . LEU A 1 367 ? -28.073 -26.980 24.560 1.00 47.06 367 LEU A C 1
ATOM 2983 O O . LEU A 1 367 ? -27.589 -27.411 23.489 1.00 47.06 367 LEU A O 1
#

Solvent-accessible surface area (backbone atoms only — not comparable to full-atom values): 21124 Å² total; per-residue (Å²): 136,83,76,73,48,49,47,47,34,28,84,56,96,49,91,49,73,67,51,43,48,53,46,40,32,72,52,31,72,42,64,71,87,50,49,69,45,73,49,76,48,77,46,80,54,94,95,40,83,45,66,25,38,38,40,27,42,72,44,68,69,59,40,52,48,29,61,73,54,39,62,68,82,35,44,47,86,81,79,66,81,74,77,92,74,61,62,66,41,67,74,37,46,19,15,34,36,36,39,32,33,51,68,90,59,51,69,65,55,54,39,69,68,62,36,73,91,33,49,72,41,76,42,66,73,54,73,79,51,78,77,67,63,77,71,27,35,36,35,40,38,51,33,59,72,84,65,48,64,65,58,57,52,48,59,28,54,80,68,76,39,59,81,66,75,43,74,46,71,46,68,41,99,80,65,46,26,18,29,33,46,36,32,31,96,38,61,67,46,28,50,53,39,47,51,50,48,40,63,74,48,37,73,53,73,46,79,30,63,45,81,51,99,88,47,80,43,80,44,80,45,50,28,42,76,42,68,83,75,58,82,68,44,70,79,44,45,78,67,69,60,39,36,36,30,40,36,31,29,74,36,45,71,49,37,55,63,76,44,78,65,92,62,94,79,73,93,84,73,83,88,72,82,82,88,68,84,63,92,72,48,52,73,34,14,40,9,56,44,77,44,61,59,46,78,83,38,92,55,52,66,62,53,51,53,52,42,26,63,75,48,61,33,46,77,50,78,43,83,43,79,78,56,11,35,37,39,33,26,25,66,26,54,39,68,38,14,28,50,40,38,48,53,53,47,62,74,70,47,82,81,82,79,81,66,87,45,72,67,53,50,51,53,62,72,74,104

Sequence (367 aa):
MSDTLKLHLQNIPCQTMNDLKDWINKMMGVEWNEIKAHGFYTVKVDNTEKKNAYLIFKNEDVFRCATNKLPSYHIVVQGSNFGRYRDSEKDSWGKELVIQTPLNVTIEDLISRYDADIVMKCVQLNKNNEELRAESFVKLNNLPITTDEFFLRECLHTHNGPIPKYIYVGRTKNNASGWAKITFHNDVQRNLAATIFDTELCSNIFPINIIGKRGPTQKWIRTNVTKNDDPNASQNRSLSFRNIFRITTISRETALQIFPSLDTNLSYAKPIINRYDTSQWDVDSSATITILRTDLYSDFQQTIDRICEKFEVQKICKNIRDSGKRCTFNHGSPQKTSLAASMLAQTFAPINIKLNTERQKQLFREL